Protein AF-A0AAC9BU75-F1 (afdb_monomer)

Nearest PDB structures (foldseek):
  3dfe-assembly2_C  TM=4.290E-01  e=3.933E-02  Trichormus variabilis ATCC 29413
  4d3g-assembly1_A  TM=5.082E-01  e=2.597E-01  Staphylococcus aureus
  5vdf-assembly6_C  TM=5.450E-01  e=6.090E-01  Saccharomyces cerevisiae S288C
  2qv6-assembly1_B  TM=4.240E-01  e=3.977E-01  Methanocaldococcus jannaschii

Sequence (189 aa):
MRGFGFLIVAAGIIVMIAATTMDVSVPSGLGRVNNLGLMADRQNYTLIGGVILIAGLLMVIFGRRTQAAAESAFDTRPCPLCAETIKNAAVKCKHCGGDVDKDTTRITSALRFGWVARVICADEATRSRVSADIAGAGFPVVEMHKVGGVAAGAFENKSDAESAAKHLENQLGYATTVMFRDKISGDYT

Mean predicted aligned error: 18.78 Å

Solvent-accessible surface area (backbone atoms only — not comparable to full-atom values): 10466 Å² total; per-residue (Å²): 88,34,72,62,12,52,53,36,28,52,50,12,52,53,39,36,53,54,26,73,67,56,80,33,59,44,86,49,102,88,46,74,43,78,35,68,64,48,47,49,50,34,49,50,40,37,51,52,13,49,52,40,27,52,53,11,48,50,32,41,70,66,31,70,83,72,73,74,64,92,70,57,94,80,51,57,41,65,35,94,89,74,62,47,83,38,52,58,84,39,48,55,38,92,84,80,66,46,78,43,58,67,69,78,75,72,67,74,90,78,60,70,42,26,16,21,17,33,32,77,33,95,47,72,70,53,35,55,49,52,46,51,50,37,45,72,72,70,39,32,71,37,69,20,68,80,78,39,29,36,25,35,29,57,25,90,44,62,70,57,11,51,51,48,28,51,46,39,35,75,75,70,68,41,72,59,46,73,44,78,47,46,69,87,77,61,52,79,91

pLDDT: mean 83.52, std 15.45, range [39.59, 97.5]

Radius of gyration: 36.33 Å; Cα contacts (8 Å, |Δi|>4): 291; chains: 1; bounding box: 71×26×107 Å

Structure (mmCIF, N/CA/C/O backbone):
data_AF-A0AAC9BU75-F1
#
_entry.id   AF-A0AAC9BU75-F1
#
loop_
_atom_site.group_PDB
_atom_site.id
_atom_site.type_symbol
_atom_site.label_atom_id
_atom_site.label_alt_id
_atom_site.label_comp_id
_atom_site.label_asym_id
_atom_site.label_entity_id
_atom_site.label_seq_id
_atom_site.pdbx_PDB_ins_code
_atom_site.Cartn_x
_atom_site.Cartn_y
_atom_site.Cartn_z
_atom_site.occupancy
_atom_site.B_iso_or_equiv
_atom_site.auth_seq_id
_atom_site.auth_comp_id
_atom_site.auth_asym_id
_atom_site.auth_atom_id
_atom_site.pdbx_PDB_model_num
ATOM 1 N N . MET A 1 1 ? 5.287 -0.656 -22.737 1.00 68.62 1 MET A N 1
ATOM 2 C CA . MET A 1 1 ? 6.643 -0.484 -23.316 1.00 68.62 1 MET A CA 1
ATOM 3 C C . MET A 1 1 ? 7.085 -1.616 -24.241 1.00 68.62 1 MET A C 1
ATOM 5 O O . MET A 1 1 ? 7.693 -1.321 -25.256 1.00 68.62 1 MET A O 1
ATOM 9 N N . ARG A 1 2 ? 6.763 -2.890 -23.966 1.00 79.06 2 ARG A N 1
ATOM 10 C CA . ARG A 1 2 ? 7.187 -4.015 -24.829 1.00 79.06 2 ARG A CA 1
ATOM 11 C C . ARG A 1 2 ? 6.675 -3.963 -26.270 1.00 79.06 2 ARG A C 1
ATOM 13 O O . ARG A 1 2 ? 7.448 -4.242 -27.171 1.00 79.06 2 ARG A O 1
ATOM 20 N N . GLY A 1 3 ? 5.418 -3.563 -26.486 1.00 84.75 3 GLY A N 1
ATOM 21 C CA . GLY A 1 3 ? 4.860 -3.415 -27.840 1.00 84.75 3 GLY A CA 1
ATOM 22 C C . GLY A 1 3 ? 5.644 -2.415 -28.694 1.00 84.75 3 GLY A C 1
ATOM 23 O O . GLY A 1 3 ? 6.054 -2.736 -29.802 1.00 84.75 3 GLY A O 1
ATOM 24 N N . PHE A 1 4 ? 5.950 -1.243 -28.131 1.00 88.94 4 PHE A N 1
ATOM 25 C CA . PHE A 1 4 ? 6.811 -0.251 -28.780 1.00 88.94 4 PHE A CA 1
ATOM 26 C C . PHE A 1 4 ? 8.250 -0.763 -28.972 1.00 88.94 4 PHE A C 1
ATOM 28 O O . PHE A 1 4 ? 8.841 -0.556 -30.026 1.00 88.94 4 PHE A O 1
ATOM 35 N N . GLY A 1 5 ? 8.783 -1.515 -28.002 1.00 91.56 5 GLY A N 1
ATOM 36 C CA . GLY A 1 5 ? 10.079 -2.186 -28.127 1.00 91.56 5 GLY A CA 1
ATOM 37 C C . GLY A 1 5 ? 10.144 -3.158 -29.310 1.00 91.56 5 GLY A C 1
ATOM 38 O O . GLY A 1 5 ? 11.114 -3.128 -30.058 1.00 91.56 5 GLY A O 1
ATOM 39 N N . PHE A 1 6 ? 9.103 -3.965 -29.543 1.00 94.62 6 PHE A N 1
ATOM 40 C CA . PHE A 1 6 ? 9.047 -4.863 -30.704 1.00 94.62 6 PHE A CA 1
ATOM 41 C C . PHE A 1 6 ? 9.045 -4.109 -32.039 1.00 94.62 6 PHE A C 1
ATOM 43 O O . PHE A 1 6 ? 9.714 -4.548 -32.972 1.00 94.62 6 PHE A O 1
ATOM 50 N N . LEU A 1 7 ? 8.363 -2.961 -32.126 1.00 95.81 7 LEU A N 1
ATOM 51 C CA . LEU A 1 7 ? 8.401 -2.110 -33.322 1.00 95.81 7 LEU A CA 1
ATOM 52 C C . LEU A 1 7 ? 9.810 -1.564 -33.585 1.00 95.81 7 LEU A C 1
ATOM 54 O O . LEU A 1 7 ? 10.277 -1.592 -34.720 1.00 95.81 7 LEU A O 1
ATOM 58 N N . ILE A 1 8 ? 10.509 -1.123 -32.536 1.00 95.81 8 ILE A N 1
ATOM 59 C CA . ILE A 1 8 ? 11.892 -0.639 -32.642 1.00 95.81 8 ILE A CA 1
ATOM 60 C C . ILE A 1 8 ? 12.842 -1.768 -33.055 1.00 95.81 8 ILE A C 1
ATOM 62 O O . ILE A 1 8 ? 13.689 -1.560 -33.920 1.00 95.81 8 ILE A O 1
ATOM 66 N N . VAL A 1 9 ? 12.691 -2.971 -32.490 1.00 96.88 9 VAL A N 1
ATOM 67 C CA . VAL A 1 9 ? 13.481 -4.144 -32.901 1.00 96.88 9 VAL A CA 1
ATOM 68 C C . VAL A 1 9 ? 13.249 -4.454 -34.379 1.00 96.88 9 VAL A C 1
ATOM 70 O O . VAL A 1 9 ? 14.216 -4.636 -35.116 1.00 96.88 9 VAL A O 1
ATOM 73 N N . ALA A 1 10 ? 11.992 -4.462 -34.834 1.00 97.12 10 ALA A N 1
ATOM 74 C CA . ALA A 1 10 ? 11.666 -4.686 -36.239 1.00 97.12 10 ALA A CA 1
ATOM 75 C C . ALA A 1 10 ? 12.304 -3.622 -37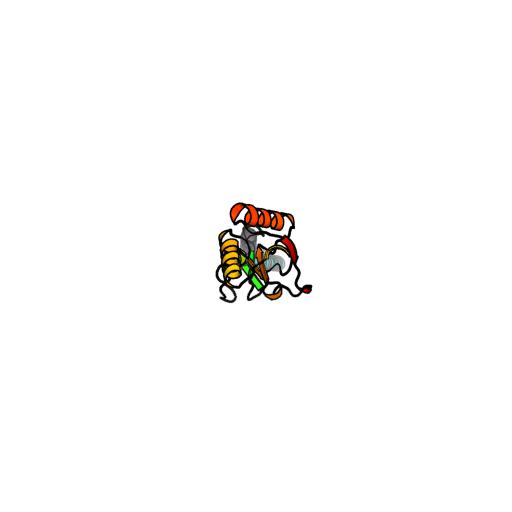.148 1.00 97.12 10 ALA A C 1
ATOM 77 O O . ALA A 1 10 ? 12.935 -3.971 -38.144 1.00 97.12 10 ALA A O 1
ATOM 78 N N . ALA A 1 11 ? 12.224 -2.341 -36.774 1.00 97.00 11 ALA A N 1
ATOM 79 C CA . ALA A 1 11 ? 12.871 -1.255 -37.506 1.00 97.00 11 ALA A CA 1
ATOM 80 C C . ALA A 1 11 ? 14.401 -1.422 -37.568 1.00 97.00 11 ALA A C 1
ATOM 82 O O . ALA A 1 11 ? 14.987 -1.289 -38.640 1.00 97.00 11 ALA A O 1
ATOM 83 N N . GLY A 1 12 ? 15.049 -1.779 -36.452 1.00 97.06 12 GLY A N 1
ATOM 84 C CA . GLY A 1 12 ? 16.490 -2.042 -36.403 1.00 97.06 12 GLY A CA 1
ATOM 85 C C . GLY A 1 12 ? 16.914 -3.199 -37.313 1.00 97.06 12 GLY A C 1
ATOM 86 O O . GLY A 1 12 ? 17.892 -3.077 -38.047 1.00 97.06 12 GLY A O 1
ATOM 87 N N . ILE A 1 13 ? 16.144 -4.293 -37.333 1.00 97.00 13 ILE A N 1
ATOM 88 C CA . ILE A 1 13 ? 16.386 -5.435 -38.232 1.00 97.00 13 ILE A CA 1
ATOM 89 C C . ILE A 1 13 ? 16.254 -5.013 -39.702 1.00 97.00 13 ILE A C 1
ATOM 91 O O . ILE A 1 13 ? 17.116 -5.356 -40.509 1.00 97.00 13 ILE A O 1
ATOM 95 N N . ILE A 1 14 ? 15.224 -4.237 -40.053 1.00 97.44 14 ILE A N 1
ATOM 96 C CA . ILE A 1 14 ? 15.021 -3.742 -41.425 1.00 97.44 14 ILE A CA 1
ATOM 97 C C . ILE A 1 14 ? 16.208 -2.880 -41.872 1.00 97.44 14 ILE A C 1
ATOM 99 O O . ILE A 1 14 ? 16.739 -3.094 -42.961 1.00 97.44 14 ILE A O 1
ATOM 103 N N . VAL A 1 15 ? 16.667 -1.952 -41.026 1.00 96.62 15 VAL A N 1
ATOM 104 C CA . VAL A 1 15 ? 17.831 -1.099 -41.323 1.00 96.62 15 VAL A CA 1
ATOM 105 C C . VAL A 1 15 ? 19.097 -1.937 -41.515 1.00 96.62 15 VAL A C 1
ATOM 107 O O . VAL A 1 15 ? 19.857 -1.683 -42.444 1.00 96.62 15 VAL A O 1
ATOM 110 N N . MET A 1 16 ? 19.308 -2.974 -40.701 1.00 95.88 16 MET A N 1
ATOM 111 C CA . MET A 1 16 ? 20.454 -3.881 -40.842 1.00 95.88 16 MET A CA 1
ATOM 112 C C . MET A 1 16 ? 20.421 -4.673 -42.156 1.00 95.88 16 MET A C 1
ATOM 114 O O . MET A 1 16 ? 21.451 -4.817 -42.817 1.00 95.88 16 MET A O 1
ATOM 118 N N . ILE A 1 17 ? 19.252 -5.163 -42.573 1.00 96.75 17 ILE A N 1
ATOM 119 C CA . ILE A 1 17 ? 19.093 -5.851 -43.864 1.00 96.75 17 ILE A CA 1
ATOM 120 C C . ILE A 1 17 ? 19.352 -4.873 -45.019 1.00 96.75 17 ILE A C 1
ATOM 122 O O . ILE A 1 17 ? 20.089 -5.197 -45.950 1.00 96.75 17 ILE A O 1
ATOM 126 N N . ALA A 1 18 ? 18.818 -3.652 -44.945 1.00 95.50 18 ALA A N 1
ATOM 127 C CA . ALA A 1 18 ? 19.051 -2.625 -45.959 1.00 95.50 18 ALA A CA 1
ATOM 128 C C . ALA A 1 18 ? 20.540 -2.240 -46.058 1.00 95.50 18 ALA A C 1
ATOM 130 O O . ALA A 1 18 ? 21.102 -2.198 -47.149 1.00 95.50 18 ALA A O 1
ATOM 131 N N . ALA A 1 19 ? 21.218 -2.044 -44.925 1.00 95.25 19 ALA A N 1
ATOM 132 C CA . ALA A 1 19 ? 22.646 -1.736 -44.896 1.00 95.25 19 ALA A CA 1
ATOM 133 C C . ALA A 1 19 ? 23.489 -2.897 -45.452 1.00 95.25 19 ALA A C 1
ATOM 135 O O . ALA A 1 19 ? 24.404 -2.704 -46.250 1.00 95.25 19 ALA A O 1
ATOM 136 N N . THR A 1 20 ? 23.175 -4.138 -45.082 1.00 92.31 20 THR A N 1
ATOM 137 C CA . THR A 1 20 ? 23.928 -5.305 -45.566 1.00 92.31 20 THR A CA 1
ATOM 138 C C . THR A 1 20 ? 23.683 -5.612 -47.043 1.00 92.31 20 THR A C 1
ATOM 140 O O . THR A 1 20 ? 24.547 -6.229 -47.659 1.00 92.31 20 THR A O 1
ATOM 143 N N . THR A 1 21 ? 22.588 -5.141 -47.638 1.00 94.94 21 THR A N 1
ATOM 144 C CA . THR A 1 21 ? 22.296 -5.297 -49.075 1.00 94.94 21 THR A CA 1
ATOM 145 C C . THR A 1 21 ? 22.740 -4.107 -49.930 1.00 94.94 21 THR A C 1
ATOM 147 O O . THR A 1 21 ? 22.677 -4.184 -51.155 1.00 94.94 21 THR A O 1
ATOM 150 N N . MET A 1 22 ? 23.241 -3.031 -49.315 1.00 93.19 22 MET A N 1
ATOM 151 C CA . MET A 1 22 ? 23.735 -1.846 -50.015 1.00 93.19 22 MET A CA 1
ATOM 152 C C . MET A 1 22 ? 24.961 -2.170 -50.881 1.00 93.19 22 MET A C 1
ATOM 154 O O . MET A 1 22 ? 25.992 -2.630 -50.377 1.00 93.19 22 MET A O 1
ATOM 158 N N . ASP A 1 23 ? 24.853 -1.893 -52.184 1.00 93.56 23 ASP A N 1
ATOM 159 C CA . ASP A 1 23 ? 25.976 -1.987 -53.115 1.00 93.56 23 ASP A CA 1
ATOM 160 C C . ASP A 1 23 ? 26.972 -0.859 -52.836 1.00 93.56 23 ASP A C 1
ATOM 162 O O . ASP A 1 23 ? 26.632 0.323 -52.858 1.00 93.56 23 ASP A O 1
ATOM 166 N N . VAL A 1 24 ? 28.214 -1.239 -52.554 1.00 93.50 24 VAL A N 1
ATOM 167 C CA . VAL A 1 24 ? 29.306 -0.311 -52.235 1.00 93.50 24 VAL A CA 1
ATOM 168 C C . VAL A 1 24 ? 30.220 -0.063 -53.427 1.00 93.50 24 VAL A C 1
ATOM 170 O O . VAL A 1 24 ? 31.238 0.609 -53.291 1.00 93.50 24 VAL A O 1
ATOM 173 N N . SER A 1 25 ? 29.901 -0.623 -54.592 1.00 94.06 25 SER A N 1
ATOM 174 C CA . SER A 1 25 ? 30.759 -0.566 -55.765 1.00 94.06 25 SER A CA 1
ATOM 175 C C . SER A 1 25 ? 30.270 0.434 -56.810 1.00 94.06 25 SER A C 1
ATOM 177 O O . SER A 1 25 ? 29.078 0.677 -56.990 1.00 94.06 25 SER A O 1
ATOM 179 N N . VAL A 1 26 ? 31.223 1.034 -57.517 1.00 92.69 26 VAL A N 1
ATOM 180 C CA . VAL A 1 26 ? 30.977 1.955 -58.630 1.00 92.69 26 VAL A CA 1
ATOM 181 C C . VAL A 1 26 ? 31.719 1.465 -59.875 1.00 92.69 26 VAL A C 1
ATOM 183 O O . VAL A 1 26 ? 32.773 0.830 -59.754 1.00 92.69 26 VAL A O 1
ATOM 186 N N . PRO A 1 27 ? 31.180 1.703 -61.083 1.00 93.19 27 PRO A N 1
ATOM 187 C CA . PRO A 1 27 ? 31.871 1.352 -62.315 1.00 93.19 27 PRO A CA 1
ATOM 188 C C . PRO A 1 27 ? 33.135 2.204 -62.489 1.00 93.19 27 PRO A C 1
ATOM 190 O O . PRO A 1 27 ? 33.126 3.415 -62.281 1.00 93.19 27 PRO A O 1
ATOM 193 N N . SER A 1 28 ? 34.218 1.559 -62.905 1.00 89.31 28 SER A N 1
ATOM 194 C CA . SER A 1 28 ? 35.476 2.173 -63.324 1.00 89.31 28 SER A CA 1
ATOM 195 C C . SER A 1 28 ? 35.878 1.610 -64.690 1.00 89.31 28 SER A C 1
ATOM 197 O O . SER A 1 28 ? 35.382 0.561 -65.106 1.00 89.31 28 SER A O 1
ATOM 199 N N . GLY A 1 29 ? 36.801 2.275 -65.387 1.00 87.69 29 GLY A N 1
ATOM 200 C CA . GLY A 1 29 ? 37.258 1.848 -66.717 1.00 87.69 29 GLY A CA 1
ATOM 201 C C . GLY A 1 29 ? 37.888 0.446 -66.778 1.00 87.69 29 GLY A C 1
ATOM 202 O O . GLY A 1 29 ? 38.052 -0.084 -67.869 1.00 87.69 29 GLY A O 1
ATOM 203 N N . LEU A 1 30 ? 38.213 -0.167 -65.633 1.00 86.88 30 LEU A N 1
ATOM 204 C CA . LEU A 1 30 ? 38.806 -1.509 -65.529 1.00 86.88 30 LEU A CA 1
ATOM 205 C C . LEU A 1 30 ? 37.892 -2.532 -64.823 1.00 86.88 30 LEU A C 1
ATOM 207 O O . LEU A 1 30 ? 38.324 -3.645 -64.537 1.00 86.88 30 LEU A O 1
ATOM 211 N N . GLY A 1 31 ? 36.639 -2.174 -64.523 1.00 91.25 31 GLY A N 1
ATOM 212 C CA . GLY A 1 31 ? 35.692 -3.025 -63.793 1.00 91.25 31 GLY A CA 1
ATOM 213 C C . GLY A 1 31 ? 34.995 -2.287 -62.652 1.00 91.25 31 GLY A C 1
ATOM 214 O O . GLY A 1 31 ? 35.042 -1.062 -62.568 1.00 91.25 31 GLY A O 1
ATOM 215 N N . ARG A 1 32 ? 34.327 -3.008 -61.749 1.00 92.44 32 ARG A N 1
ATOM 216 C CA . ARG A 1 32 ? 33.720 -2.395 -60.555 1.00 92.44 32 ARG A CA 1
ATOM 217 C C . ARG A 1 32 ? 34.754 -2.310 -59.441 1.00 92.44 32 ARG A C 1
ATOM 219 O O . ARG A 1 32 ? 35.449 -3.284 -59.171 1.00 92.44 32 ARG A O 1
ATOM 226 N N . VAL A 1 33 ? 34.830 -1.160 -58.785 1.00 93.31 33 VAL A N 1
ATOM 227 C CA . VAL A 1 33 ? 35.695 -0.945 -57.619 1.00 93.31 33 VAL A CA 1
ATOM 228 C C . VAL A 1 33 ? 34.844 -0.557 -56.420 1.00 93.31 33 VAL A C 1
ATOM 230 O O . VAL A 1 33 ? 33.821 0.111 -56.573 1.00 93.31 33 VAL A O 1
ATOM 233 N N . ASN A 1 34 ? 35.252 -0.979 -55.224 1.00 91.88 34 ASN A N 1
ATOM 234 C CA . ASN A 1 34 ? 34.565 -0.598 -53.994 1.00 91.88 34 ASN A CA 1
ATOM 235 C C . ASN A 1 34 ? 34.858 0.866 -53.678 1.00 91.88 34 ASN A C 1
ATOM 237 O O . ASN A 1 34 ? 36.011 1.276 -53.549 1.00 91.88 34 ASN A O 1
ATOM 241 N N . ASN A 1 35 ? 33.802 1.651 -53.541 1.00 94.25 35 ASN A N 1
ATOM 242 C CA . ASN A 1 35 ? 33.888 3.039 -53.154 1.00 94.25 35 ASN A CA 1
ATOM 243 C C . ASN A 1 35 ? 34.017 3.129 -51.628 1.00 94.25 35 ASN A C 1
ATOM 245 O O . ASN A 1 35 ? 33.143 2.668 -50.894 1.00 94.25 35 ASN A O 1
ATOM 249 N N . LEU A 1 36 ? 35.101 3.746 -51.155 1.00 92.94 36 LEU A N 1
ATOM 250 C CA . LEU A 1 36 ? 35.372 3.923 -49.726 1.00 92.94 36 LEU A CA 1
ATOM 251 C C . LEU A 1 36 ? 34.271 4.721 -49.013 1.00 92.94 36 LEU A C 1
ATOM 253 O O . LEU A 1 36 ? 33.952 4.417 -47.868 1.00 92.94 36 LEU A O 1
ATOM 257 N N . GLY A 1 37 ? 33.663 5.695 -49.698 1.00 93.75 37 GLY A N 1
ATOM 258 C CA . GLY A 1 37 ? 32.548 6.484 -49.177 1.00 93.75 37 GLY A CA 1
ATOM 259 C C . GLY A 1 37 ? 31.291 5.642 -48.989 1.00 93.75 37 GLY A C 1
ATOM 260 O O . GLY A 1 37 ? 30.779 5.569 -47.879 1.00 93.75 37 GLY A O 1
ATOM 261 N N . LEU A 1 38 ? 30.857 4.905 -50.022 1.00 91.88 38 LEU A N 1
ATOM 262 C CA . LEU A 1 38 ? 29.696 4.010 -49.884 1.00 91.88 38 LEU A CA 1
ATOM 263 C C . LEU A 1 38 ? 29.948 2.891 -48.863 1.00 91.88 38 LEU A C 1
ATOM 265 O O . LEU A 1 38 ? 29.023 2.444 -48.186 1.00 91.88 38 LEU A O 1
ATOM 269 N N . MET A 1 39 ? 31.196 2.438 -48.726 1.00 94.06 39 MET A N 1
ATOM 270 C CA . MET A 1 39 ? 31.572 1.466 -47.703 1.00 94.06 39 MET A CA 1
ATOM 271 C C . MET A 1 39 ? 31.484 2.060 -46.287 1.00 94.06 39 MET A C 1
ATOM 273 O O . MET A 1 39 ? 30.995 1.381 -45.382 1.00 94.06 39 MET A O 1
ATOM 277 N N . ALA A 1 40 ? 31.878 3.325 -46.105 1.00 95.38 40 ALA A N 1
ATOM 278 C CA . ALA A 1 40 ? 31.699 4.059 -44.854 1.00 95.38 40 ALA A CA 1
ATOM 279 C C . ALA A 1 40 ? 30.213 4.322 -44.547 1.00 95.38 40 ALA A C 1
ATOM 281 O O . ALA A 1 40 ? 29.782 4.131 -43.412 1.00 95.38 40 ALA A O 1
ATOM 282 N N . ASP A 1 41 ? 29.401 4.660 -45.551 1.00 95.25 41 ASP A N 1
ATOM 283 C CA . ASP A 1 41 ? 27.954 4.841 -45.391 1.00 95.25 41 ASP A CA 1
ATOM 284 C C . ASP A 1 41 ? 27.274 3.541 -44.960 1.00 95.25 41 ASP A C 1
ATOM 286 O O . ASP A 1 41 ? 26.512 3.518 -43.991 1.00 95.25 41 ASP A O 1
ATOM 290 N N . ARG A 1 42 ? 27.615 2.421 -45.607 1.00 95.94 42 ARG A N 1
ATOM 291 C CA . ARG A 1 42 ? 27.158 1.088 -45.201 1.00 95.94 42 ARG A CA 1
ATOM 292 C C . ARG A 1 42 ? 27.509 0.791 -43.745 1.00 95.94 42 ARG A C 1
ATOM 294 O O . ARG A 1 42 ? 26.671 0.265 -43.010 1.00 95.94 42 ARG A O 1
ATOM 301 N N . GLN A 1 43 ? 28.719 1.138 -43.309 1.00 95.31 43 GLN A N 1
ATOM 302 C CA . GLN A 1 43 ? 29.149 0.965 -41.921 1.00 95.31 43 GLN A CA 1
ATOM 303 C C . GLN A 1 43 ? 28.355 1.858 -40.957 1.00 95.31 43 GLN A C 1
ATOM 305 O O . GLN A 1 43 ? 27.913 1.373 -39.915 1.00 95.31 43 GLN A O 1
ATOM 310 N N . ASN A 1 44 ? 28.100 3.117 -41.319 1.00 95.75 44 ASN A N 1
ATOM 311 C CA . ASN A 1 44 ? 27.293 4.046 -40.527 1.00 95.75 44 ASN A CA 1
ATOM 312 C C . ASN A 1 44 ? 25.854 3.544 -40.360 1.00 95.75 44 ASN A C 1
ATOM 314 O O . ASN A 1 44 ? 25.351 3.486 -39.237 1.00 95.75 44 ASN A O 1
ATOM 318 N N . TYR A 1 45 ? 25.204 3.105 -41.441 1.00 95.56 45 TYR A N 1
ATOM 319 C CA . TYR A 1 45 ? 23.857 2.531 -41.366 1.00 95.56 45 TYR A CA 1
ATOM 320 C C . TYR A 1 45 ? 23.820 1.233 -40.556 1.00 95.56 45 TYR A C 1
ATOM 322 O O . TYR A 1 45 ? 22.881 1.018 -39.791 1.00 95.56 45 TYR A O 1
ATOM 330 N N . THR A 1 46 ? 24.858 0.400 -40.660 1.00 95.56 46 THR A N 1
ATOM 331 C CA . THR A 1 46 ? 24.993 -0.818 -39.845 1.00 95.56 46 THR A CA 1
ATOM 332 C C . THR A 1 46 ? 25.129 -0.473 -38.358 1.00 95.56 46 THR A C 1
ATOM 334 O O . THR A 1 46 ? 24.494 -1.101 -37.513 1.00 95.56 46 THR A O 1
ATOM 337 N N . LEU A 1 47 ? 25.902 0.561 -38.016 1.00 97.19 47 LEU A N 1
ATOM 338 C CA . LEU A 1 47 ? 26.061 1.021 -36.636 1.00 97.19 47 LEU A CA 1
ATOM 339 C C . LEU A 1 47 ? 24.743 1.571 -36.079 1.00 97.19 47 LEU A C 1
ATOM 341 O O . LEU A 1 47 ? 24.328 1.180 -34.989 1.00 97.19 47 LEU A O 1
ATOM 345 N N . ILE A 1 48 ? 24.050 2.419 -3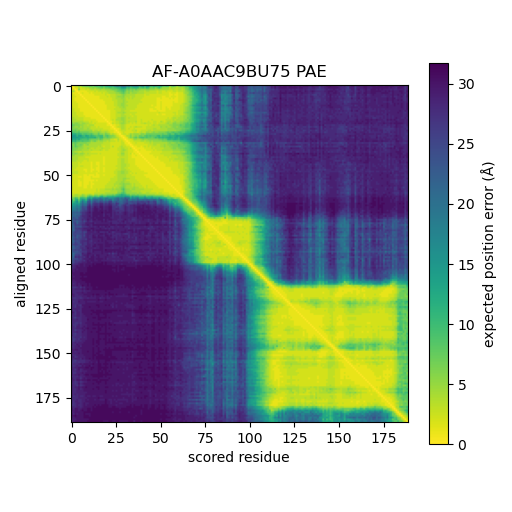6.844 1.00 97.12 48 ILE 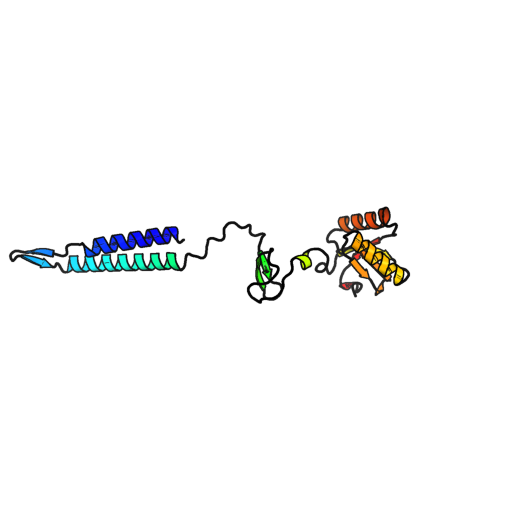A N 1
ATOM 346 C CA . ILE A 1 48 ? 22.743 2.974 -36.466 1.00 97.12 48 ILE A CA 1
ATOM 347 C C . ILE A 1 48 ? 21.719 1.849 -36.268 1.00 97.12 48 ILE A C 1
ATOM 349 O O . ILE A 1 48 ? 21.053 1.801 -35.233 1.00 97.12 48 ILE A O 1
ATOM 353 N N . GLY A 1 49 ? 21.624 0.912 -37.217 1.00 96.88 49 GLY A N 1
ATOM 354 C CA . GLY A 1 49 ? 20.742 -0.253 -37.121 1.00 96.88 49 GLY A CA 1
ATOM 355 C C . GLY A 1 49 ? 21.035 -1.102 -35.883 1.00 96.88 49 GLY A C 1
ATOM 356 O O . GLY A 1 49 ? 20.110 -1.477 -35.162 1.00 96.88 49 GLY A O 1
ATOM 357 N N . GLY A 1 50 ? 22.316 -1.325 -35.578 1.00 95.94 50 GLY A N 1
ATOM 358 C CA . GLY A 1 50 ? 22.760 -2.031 -34.377 1.00 95.94 50 GLY A CA 1
ATOM 359 C C . GLY A 1 50 ? 22.340 -1.337 -33.080 1.00 95.94 50 GLY A C 1
ATOM 360 O O . GLY A 1 50 ? 21.789 -1.984 -32.191 1.00 95.94 50 GLY A O 1
ATOM 361 N N . VAL A 1 51 ? 22.526 -0.017 -32.977 1.00 97.50 51 VAL A N 1
ATOM 362 C CA . VAL A 1 51 ? 22.112 0.762 -31.795 1.00 97.50 51 VAL A CA 1
ATOM 363 C C . VAL A 1 51 ? 20.595 0.720 -31.606 1.00 97.50 51 VAL A C 1
ATOM 365 O O . VAL A 1 51 ? 20.127 0.484 -30.492 1.00 97.50 51 VAL A O 1
ATOM 368 N N . ILE A 1 52 ? 19.821 0.887 -32.683 1.00 96.88 52 ILE A N 1
ATOM 369 C CA . ILE A 1 52 ? 18.352 0.804 -32.652 1.00 96.88 52 ILE A CA 1
ATOM 370 C C . ILE A 1 52 ? 17.905 -0.586 -32.185 1.00 96.88 52 ILE A C 1
ATOM 372 O O . ILE A 1 52 ? 17.043 -0.699 -31.313 1.00 96.88 52 ILE A O 1
ATOM 376 N N . LEU A 1 53 ? 18.517 -1.645 -32.718 1.00 96.44 53 LEU A N 1
ATOM 377 C CA . LEU A 1 53 ? 18.199 -3.026 -32.365 1.00 96.44 53 LEU A CA 1
ATOM 378 C C . LEU A 1 53 ? 18.510 -3.312 -30.890 1.00 96.44 53 LEU A C 1
ATOM 380 O O . LEU A 1 53 ? 17.667 -3.873 -30.188 1.00 96.44 53 LEU A O 1
ATOM 384 N N . ILE A 1 54 ? 19.670 -2.873 -30.393 1.00 96.44 54 ILE A N 1
ATOM 385 C CA . ILE A 1 54 ? 20.050 -3.007 -28.979 1.00 96.44 54 ILE A CA 1
ATOM 386 C C . ILE A 1 54 ? 19.070 -2.235 -28.088 1.00 96.44 54 ILE A C 1
ATOM 388 O O . ILE A 1 54 ? 18.547 -2.803 -27.131 1.00 96.44 54 ILE A O 1
ATOM 392 N N . ALA A 1 55 ? 18.760 -0.977 -28.408 1.00 94.38 55 ALA A N 1
ATOM 393 C CA . ALA A 1 55 ? 17.806 -0.172 -27.645 1.00 94.38 55 ALA A CA 1
ATOM 394 C C . ALA A 1 55 ? 16.411 -0.822 -27.603 1.00 94.38 55 ALA A C 1
ATOM 396 O O . ALA A 1 55 ? 15.799 -0.915 -26.536 1.00 94.38 55 ALA A O 1
ATOM 397 N N . GLY A 1 56 ? 15.935 -1.340 -28.738 1.00 94.75 56 GLY A N 1
ATOM 398 C CA . GLY A 1 56 ? 14.682 -2.087 -28.829 1.00 94.75 56 GLY A CA 1
ATOM 399 C C . GLY A 1 56 ? 14.688 -3.350 -27.965 1.00 94.75 56 GLY A C 1
ATOM 400 O O . GLY A 1 56 ? 13.753 -3.568 -27.192 1.00 94.75 56 GLY A O 1
ATOM 401 N N . LEU A 1 57 ? 15.758 -4.153 -28.025 1.00 93.94 57 LEU A N 1
ATOM 402 C CA . LEU A 1 57 ? 15.914 -5.354 -27.196 1.00 93.94 57 LEU A CA 1
ATOM 403 C C . LEU A 1 57 ? 15.912 -5.013 -25.704 1.00 93.94 57 LEU A C 1
ATOM 405 O O . LEU A 1 57 ? 15.199 -5.660 -24.935 1.00 93.94 57 LEU A O 1
ATOM 409 N N . LEU A 1 58 ? 16.636 -3.968 -25.295 1.00 92.62 58 LEU A N 1
ATOM 410 C CA . LEU A 1 58 ? 16.632 -3.485 -23.913 1.00 92.62 58 LEU A CA 1
ATOM 411 C C . LEU A 1 58 ? 15.213 -3.090 -23.475 1.00 92.62 58 LEU A C 1
ATOM 413 O O . LEU A 1 58 ? 14.767 -3.496 -22.402 1.00 92.62 58 LEU A O 1
ATOM 417 N N . MET A 1 59 ? 14.452 -2.385 -24.316 1.00 90.12 59 MET A N 1
ATOM 418 C CA . MET A 1 59 ? 13.054 -2.042 -24.024 1.00 90.12 59 MET A CA 1
ATOM 419 C C . MET A 1 59 ? 12.132 -3.268 -23.946 1.00 90.12 59 MET A C 1
ATOM 421 O O . MET A 1 59 ? 11.188 -3.267 -23.155 1.00 90.12 59 MET A O 1
ATOM 425 N N . VAL A 1 60 ? 12.375 -4.329 -24.717 1.00 91.12 60 VAL A N 1
ATOM 426 C CA . VAL A 1 60 ? 11.592 -5.577 -24.639 1.00 91.12 60 VAL A CA 1
ATOM 427 C C . VAL A 1 60 ? 11.913 -6.352 -23.353 1.00 91.12 60 VAL A C 1
ATOM 429 O O . VAL A 1 60 ? 10.996 -6.773 -22.632 1.00 91.12 60 VAL A O 1
ATOM 432 N N . ILE A 1 61 ? 13.202 -6.495 -23.031 1.00 89.12 61 ILE A N 1
ATOM 433 C CA . ILE A 1 61 ? 13.698 -7.227 -21.857 1.00 89.12 61 ILE A CA 1
ATOM 434 C C . ILE A 1 61 ? 13.261 -6.515 -20.572 1.00 89.12 61 ILE A C 1
ATOM 436 O O . ILE A 1 61 ? 12.548 -7.101 -19.750 1.00 89.12 61 ILE A O 1
ATOM 440 N N . PHE A 1 62 ? 13.597 -5.230 -20.438 1.00 84.88 62 PHE A N 1
ATOM 441 C CA . PHE A 1 62 ? 13.353 -4.437 -19.231 1.00 84.88 62 PHE A CA 1
ATOM 442 C C . PHE A 1 62 ? 11.960 -3.792 -19.181 1.00 84.88 62 PHE A C 1
ATOM 444 O O . PHE A 1 62 ? 11.482 -3.431 -18.106 1.00 84.88 62 PHE A O 1
ATOM 451 N N . GLY A 1 63 ? 11.229 -3.721 -20.298 1.00 73.94 63 GLY A N 1
ATOM 452 C CA . GLY A 1 63 ? 9.891 -3.115 -20.373 1.00 73.94 63 GLY A CA 1
ATOM 453 C C . GLY A 1 63 ? 8.760 -3.911 -19.713 1.00 73.94 63 GLY A C 1
ATOM 454 O O . GLY A 1 63 ? 7.590 -3.626 -19.977 1.00 73.94 63 GLY A O 1
ATOM 455 N N . ARG A 1 64 ? 9.076 -4.904 -18.869 1.00 66.50 64 ARG A N 1
ATOM 456 C CA . ARG A 1 64 ? 8.102 -5.712 -18.112 1.00 66.50 64 ARG A CA 1
ATOM 457 C C . ARG A 1 64 ? 7.420 -4.935 -16.977 1.00 66.50 64 ARG A C 1
ATOM 459 O O . ARG A 1 64 ? 6.466 -5.443 -16.403 1.00 66.50 64 ARG A O 1
ATOM 466 N N . ARG A 1 65 ? 7.883 -3.728 -16.632 1.00 63.91 65 ARG A N 1
ATOM 467 C CA . ARG A 1 65 ? 7.527 -3.079 -15.357 1.00 63.91 65 ARG A CA 1
ATOM 468 C C . ARG A 1 65 ? 6.361 -2.086 -15.385 1.00 63.91 65 ARG A C 1
ATOM 470 O O . ARG A 1 65 ? 6.209 -1.311 -14.450 1.00 63.91 65 ARG A O 1
ATOM 477 N N . THR A 1 66 ? 5.501 -2.101 -16.400 1.00 52.81 66 THR A N 1
ATOM 478 C CA . THR A 1 66 ? 4.306 -1.231 -16.367 1.00 52.81 66 THR A CA 1
ATOM 479 C C . THR A 1 66 ? 3.131 -1.862 -17.093 1.00 52.81 66 THR A C 1
ATOM 481 O O . THR A 1 66 ? 2.586 -1.333 -18.053 1.00 52.81 66 THR A O 1
ATOM 484 N N . GLN A 1 67 ? 2.777 -3.057 -16.642 1.00 47.06 67 GLN A N 1
ATOM 485 C CA . GLN A 1 67 ? 1.396 -3.519 -16.651 1.00 47.06 67 GLN A CA 1
ATOM 486 C C . GLN A 1 67 ? 1.082 -3.961 -15.222 1.00 47.06 67 GLN A C 1
ATOM 488 O O . GLN A 1 67 ? 0.852 -5.130 -14.942 1.00 47.06 67 GLN A O 1
ATOM 493 N N . ALA A 1 68 ? 1.127 -3.003 -14.294 1.00 42.84 68 ALA A N 1
ATOM 494 C CA . ALA A 1 68 ? 0.041 -2.975 -13.339 1.00 42.84 68 ALA A CA 1
ATOM 495 C C . ALA A 1 68 ? -1.153 -2.543 -14.186 1.00 42.84 68 ALA A C 1
ATOM 497 O O . ALA A 1 68 ? -1.155 -1.451 -14.759 1.00 42.84 68 ALA A O 1
ATOM 498 N N . ALA A 1 69 ? -2.110 -3.451 -14.353 1.00 39.59 69 ALA A N 1
ATOM 499 C CA . ALA A 1 69 ? -3.464 -3.046 -14.656 1.00 39.59 69 ALA A CA 1
ATOM 500 C C . ALA A 1 69 ? -3.830 -1.882 -13.724 1.00 39.59 69 ALA A C 1
ATOM 502 O O . ALA A 1 69 ? -3.257 -1.735 -12.641 1.00 39.59 69 ALA A O 1
ATOM 503 N N . ALA A 1 70 ? -4.804 -1.081 -14.119 1.00 41.66 70 ALA A N 1
ATOM 504 C CA . ALA A 1 70 ? -5.558 -0.301 -13.158 1.00 41.66 70 ALA A CA 1
ATOM 505 C C . ALA A 1 70 ? -6.295 -1.257 -12.183 1.00 41.66 70 ALA A C 1
ATOM 507 O O . ALA A 1 70 ? -7.513 -1.347 -12.196 1.00 41.66 70 ALA A O 1
ATOM 508 N N . GLU A 1 71 ? -5.565 -2.017 -11.359 1.00 43.44 71 GLU A N 1
ATOM 509 C CA . GLU A 1 71 ? -6.004 -2.386 -10.023 1.00 43.44 71 GLU A CA 1
ATOM 510 C C . GLU A 1 71 ? -5.866 -1.082 -9.243 1.00 43.44 71 GLU A C 1
ATOM 512 O O . GLU A 1 71 ? -4.767 -0.645 -8.903 1.00 43.44 71 GLU A O 1
ATOM 517 N N . SER A 1 72 ? -7.002 -0.395 -9.127 1.00 44.25 72 SER A N 1
ATOM 518 C CA . SER A 1 72 ? -7.323 0.601 -8.110 1.00 44.25 72 SER A CA 1
ATOM 519 C C . SER A 1 72 ? -6.223 0.781 -7.062 1.00 44.25 72 SER A C 1
ATOM 521 O O . SER A 1 72 ? -5.942 -0.147 -6.303 1.00 44.25 72 SER A O 1
ATOM 523 N N . ALA A 1 73 ? -5.687 1.999 -6.939 1.00 52.50 73 ALA A N 1
ATOM 524 C CA . ALA A 1 73 ? -4.741 2.430 -5.898 1.00 52.50 73 ALA A CA 1
ATOM 525 C C . ALA A 1 73 ? -5.242 2.238 -4.439 1.00 52.50 73 ALA A C 1
ATOM 527 O O . ALA A 1 73 ? -4.619 2.707 -3.494 1.00 52.50 73 ALA A O 1
ATOM 528 N N . PHE A 1 74 ? -6.359 1.532 -4.262 1.00 55.28 74 PHE A N 1
ATOM 529 C CA . PHE A 1 74 ? -6.997 1.140 -3.017 1.00 55.28 74 PHE A CA 1
ATOM 530 C C . PHE A 1 74 ? -6.730 -0.326 -2.614 1.00 55.28 74 PHE A C 1
ATOM 532 O O . PHE A 1 74 ? -7.129 -0.710 -1.520 1.00 55.28 74 PHE A O 1
ATOM 539 N N . ASP A 1 75 ? -6.081 -1.163 -3.442 1.00 74.88 75 ASP A N 1
ATOM 540 C CA . ASP A 1 75 ? -5.897 -2.606 -3.146 1.00 74.88 75 ASP A CA 1
ATOM 541 C C . ASP A 1 75 ? -4.491 -2.987 -2.631 1.00 74.88 75 ASP A C 1
ATOM 543 O O . ASP A 1 75 ? -4.109 -4.159 -2.562 1.00 74.88 75 ASP A O 1
ATOM 547 N N . THR A 1 76 ? -3.691 -2.003 -2.223 1.00 84.38 76 THR A N 1
ATOM 548 C CA . THR A 1 76 ? -2.357 -2.237 -1.649 1.00 84.38 76 THR A CA 1
ATOM 549 C C . THR A 1 76 ? -2.166 -1.491 -0.334 1.00 84.38 76 THR A C 1
ATOM 551 O O . THR A 1 76 ? -2.560 -0.334 -0.224 1.00 84.38 76 THR A O 1
ATOM 554 N N . ARG A 1 77 ? -1.509 -2.135 0.639 1.00 84.94 77 ARG A N 1
ATOM 555 C CA . ARG A 1 77 ? -1.103 -1.559 1.934 1.00 84.94 77 ARG A CA 1
ATOM 556 C C . ARG A 1 77 ? 0.367 -1.871 2.237 1.00 84.94 77 ARG A C 1
ATOM 558 O O . ARG A 1 77 ? 0.883 -2.872 1.729 1.00 84.94 77 ARG A O 1
ATOM 565 N N . PRO A 1 78 ? 1.059 -1.066 3.061 1.00 87.00 78 PRO A N 1
ATOM 566 C CA . PRO A 1 78 ? 2.362 -1.453 3.587 1.00 87.00 78 PRO A CA 1
ATOM 567 C C . PRO A 1 78 ? 2.219 -2.628 4.563 1.00 87.00 78 PRO A C 1
ATOM 569 O O . PRO A 1 78 ? 1.285 -2.696 5.362 1.00 87.00 78 PRO A O 1
ATOM 572 N N . CYS A 1 79 ? 3.156 -3.568 4.498 1.00 87.31 79 CYS A N 1
ATOM 573 C CA . CYS A 1 79 ? 3.268 -4.657 5.456 1.00 87.31 79 CYS A CA 1
ATOM 574 C C . CYS A 1 79 ? 3.653 -4.101 6.842 1.00 87.31 79 CYS A C 1
ATOM 576 O O . CYS A 1 79 ? 4.654 -3.391 6.934 1.00 87.31 79 CYS A O 1
ATOM 578 N N . PRO A 1 80 ? 2.953 -4.463 7.934 1.00 83.81 80 PRO A N 1
ATOM 579 C CA . PRO A 1 80 ? 3.269 -3.967 9.279 1.00 83.81 80 PRO A CA 1
ATOM 580 C C . PRO A 1 80 ? 4.609 -4.478 9.834 1.00 83.81 80 PRO A C 1
ATOM 582 O O . PRO A 1 80 ? 5.141 -3.896 10.771 1.00 83.81 80 PRO A O 1
ATOM 585 N N . LEU A 1 81 ? 5.159 -5.558 9.271 1.00 85.88 81 LEU A N 1
ATOM 586 C CA . LEU A 1 81 ? 6.382 -6.200 9.768 1.00 85.88 81 LEU A CA 1
ATOM 587 C C . LEU A 1 81 ? 7.651 -5.701 9.072 1.00 85.88 81 LEU A C 1
ATOM 589 O O . LEU A 1 81 ? 8.706 -5.629 9.690 1.00 85.88 81 LEU A O 1
ATOM 593 N N . CYS A 1 82 ? 7.572 -5.400 7.775 1.00 91.12 82 CYS A N 1
ATOM 594 C CA . CYS A 1 82 ? 8.749 -5.066 6.967 1.00 91.12 82 CYS A CA 1
ATOM 595 C C . CYS A 1 82 ? 8.562 -3.839 6.070 1.00 91.12 82 CYS A C 1
ATOM 597 O O . CYS A 1 82 ? 9.414 -3.585 5.227 1.00 91.12 82 CYS A O 1
ATOM 599 N N . ALA A 1 83 ? 7.446 -3.114 6.202 1.00 85.06 83 ALA A N 1
ATOM 600 C CA . ALA A 1 83 ? 7.091 -1.904 5.449 1.00 85.06 83 ALA A CA 1
ATOM 601 C C . ALA A 1 83 ? 6.971 -2.049 3.917 1.00 85.06 83 ALA A C 1
ATOM 603 O O . ALA A 1 83 ? 6.553 -1.115 3.237 1.00 85.06 83 ALA A O 1
ATOM 604 N N . GLU A 1 84 ? 7.258 -3.226 3.366 1.00 88.19 84 GLU A N 1
ATOM 605 C CA . GLU A 1 84 ? 7.117 -3.494 1.939 1.00 88.19 84 GLU A CA 1
ATOM 606 C C . GLU A 1 84 ? 5.657 -3.491 1.480 1.00 88.19 84 GLU A C 1
ATOM 608 O O . GLU A 1 84 ? 4.746 -3.884 2.211 1.00 88.19 84 GLU A O 1
ATOM 613 N N . THR A 1 85 ? 5.422 -3.101 0.226 1.00 89.44 85 THR A N 1
ATOM 614 C CA . THR A 1 85 ? 4.061 -3.036 -0.326 1.00 89.44 85 THR A CA 1
ATOM 615 C C . THR A 1 85 ? 3.504 -4.441 -0.579 1.00 89.44 85 THR A C 1
ATOM 617 O O . THR A 1 85 ? 4.101 -5.253 -1.303 1.00 89.44 85 THR A O 1
ATOM 620 N N . ILE A 1 86 ? 2.334 -4.722 -0.003 1.00 89.38 86 ILE A N 1
ATOM 621 C CA . ILE A 1 86 ? 1.587 -5.978 -0.137 1.00 89.38 86 ILE A CA 1
ATOM 622 C C . ILE A 1 86 ? 0.149 -5.700 -0.596 1.00 89.38 86 ILE A C 1
ATOM 624 O O . ILE A 1 86 ? -0.351 -4.583 -0.478 1.00 89.38 86 ILE A O 1
ATOM 628 N N . LYS A 1 87 ? -0.532 -6.721 -1.130 1.00 86.00 87 LYS A N 1
ATOM 629 C CA . LYS A 1 87 ? -1.964 -6.608 -1.447 1.00 86.00 87 LYS A CA 1
ATOM 630 C C . LYS A 1 87 ? -2.762 -6.454 -0.151 1.00 86.00 87 LYS A C 1
ATOM 632 O O . LYS A 1 87 ? -2.448 -7.130 0.829 1.00 86.00 87 LYS A O 1
ATOM 637 N N . ASN A 1 88 ? -3.830 -5.657 -0.155 1.00 81.44 88 ASN A N 1
ATOM 638 C CA . ASN A 1 88 ? -4.803 -5.635 0.947 1.00 81.44 88 ASN A CA 1
ATOM 639 C C . ASN A 1 88 ? -5.378 -7.031 1.198 1.00 81.44 88 ASN A C 1
ATOM 641 O O . ASN A 1 88 ? -5.686 -7.405 2.327 1.00 81.44 88 ASN A O 1
ATOM 645 N N . ALA A 1 89 ? -5.451 -7.841 0.140 1.00 80.62 89 ALA A N 1
ATOM 646 C CA . ALA A 1 89 ? -5.896 -9.211 0.239 1.00 80.62 89 ALA A CA 1
ATOM 647 C C . ALA A 1 89 ? -4.904 -10.189 0.920 1.00 80.62 89 ALA A C 1
ATOM 649 O O . ALA A 1 89 ? -5.275 -11.340 1.149 1.00 80.62 89 ALA A O 1
ATOM 650 N N . ALA A 1 90 ? -3.662 -9.784 1.206 1.00 82.81 90 ALA A N 1
ATOM 651 C CA . ALA A 1 90 ? -2.619 -10.689 1.684 1.00 82.81 90 ALA A CA 1
ATOM 652 C C . ALA A 1 90 ? -2.823 -11.077 3.156 1.00 82.81 90 ALA A C 1
ATOM 654 O O . ALA A 1 90 ? -2.952 -10.197 3.997 1.00 82.81 90 ALA A O 1
ATOM 655 N N . VAL A 1 91 ? -2.797 -12.388 3.430 1.00 86.75 91 VAL A N 1
ATOM 656 C CA . VAL A 1 91 ? -2.756 -12.993 4.781 1.00 86.75 91 VAL A CA 1
ATOM 657 C C . VAL A 1 91 ? -1.315 -13.326 5.188 1.00 86.75 91 VAL A C 1
ATOM 659 O O . VAL A 1 91 ? -1.009 -13.433 6.365 1.00 86.75 91 VAL A O 1
ATOM 662 N N . LYS A 1 92 ? -0.395 -13.418 4.219 1.00 88.88 92 LYS A N 1
ATOM 663 C CA . LYS A 1 92 ? 1.033 -13.660 4.446 1.00 88.88 92 LYS A CA 1
ATOM 664 C C . LYS A 1 92 ? 1.888 -12.749 3.576 1.00 88.88 92 LYS A C 1
ATOM 666 O O . LYS A 1 92 ? 1.614 -12.573 2.384 1.00 88.88 92 LYS A O 1
ATOM 671 N N . CYS A 1 93 ? 2.917 -12.146 4.162 1.00 90.69 93 CYS A N 1
ATOM 672 C CA . CYS A 1 93 ? 3.804 -11.241 3.449 1.00 90.69 93 CYS A CA 1
ATOM 673 C C . CYS A 1 93 ? 4.762 -12.035 2.556 1.00 90.69 93 CYS A C 1
ATOM 675 O O . CYS A 1 93 ? 5.541 -12.852 3.037 1.00 90.69 93 CYS A O 1
ATOM 677 N N . LYS A 1 94 ? 4.769 -11.740 1.253 1.00 90.00 94 LYS A N 1
ATOM 678 C CA . LYS A 1 94 ? 5.694 -12.368 0.292 1.00 90.00 94 LYS A CA 1
ATOM 679 C C . LYS A 1 94 ? 7.166 -11.972 0.474 1.00 90.00 94 LYS A C 1
ATOM 681 O O . LYS A 1 94 ? 8.027 -12.595 -0.132 1.00 90.00 94 LYS A O 1
ATOM 686 N N . HIS A 1 95 ? 7.436 -10.910 1.234 1.00 91.12 95 HIS A N 1
ATOM 687 C CA . HIS A 1 95 ? 8.775 -10.333 1.377 1.00 91.12 95 HIS A CA 1
ATOM 688 C C . HIS A 1 95 ? 9.471 -10.823 2.645 1.00 91.12 95 HIS A C 1
ATOM 690 O O . HIS A 1 95 ? 10.584 -11.325 2.572 1.00 91.12 95 HIS A O 1
ATOM 696 N N 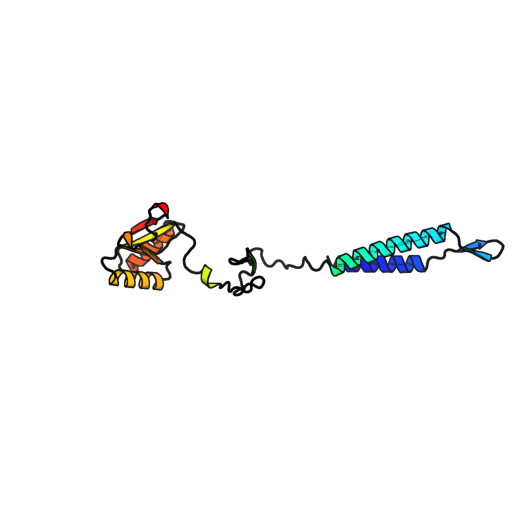. CYS A 1 96 ? 8.802 -10.722 3.798 1.00 89.94 96 CYS A N 1
ATOM 697 C CA . CYS A 1 96 ? 9.351 -11.177 5.079 1.00 89.94 96 CYS A CA 1
ATOM 698 C C . CYS A 1 96 ? 8.819 -12.541 5.538 1.00 89.94 96 CYS A C 1
ATOM 700 O O . CYS A 1 96 ? 9.312 -13.081 6.521 1.00 89.94 96 CYS A O 1
ATOM 702 N N . GLY A 1 97 ? 7.796 -13.089 4.876 1.00 86.38 97 GLY A N 1
ATOM 703 C CA . GLY A 1 97 ? 7.187 -14.367 5.252 1.00 86.38 97 GLY A CA 1
ATOM 704 C C . GLY A 1 97 ? 6.301 -14.323 6.500 1.00 86.38 97 GLY A C 1
ATOM 705 O O . GLY A 1 97 ? 5.742 -15.356 6.850 1.00 86.38 97 GLY A O 1
ATOM 706 N N . GLY A 1 98 ? 6.155 -13.170 7.161 1.00 82.75 98 GLY A N 1
ATOM 707 C CA . GLY A 1 98 ? 5.300 -13.028 8.340 1.00 82.75 98 GLY A CA 1
ATOM 708 C C . GLY A 1 98 ? 3.809 -13.017 8.000 1.00 82.75 98 GLY A C 1
ATOM 709 O O . GLY A 1 98 ? 3.412 -12.517 6.941 1.00 82.75 98 GLY A O 1
ATOM 710 N N . ASP A 1 99 ? 2.991 -13.569 8.894 1.00 87.44 99 ASP A N 1
ATOM 711 C CA . ASP A 1 99 ? 1.535 -13.554 8.768 1.00 87.44 99 ASP A CA 1
ATOM 712 C C . ASP A 1 99 ? 0.992 -12.140 9.043 1.00 87.44 99 ASP A C 1
ATOM 714 O O . ASP A 1 99 ? 1.338 -11.477 10.020 1.00 87.44 99 ASP A O 1
ATOM 718 N N . VAL A 1 100 ? 0.192 -11.648 8.103 1.00 82.75 100 VAL A N 1
ATOM 719 C CA . VAL A 1 100 ? -0.354 -10.288 8.005 1.00 82.75 100 VAL A CA 1
ATOM 720 C C . VAL A 1 100 ? -1.864 -10.394 7.836 1.00 82.75 100 VAL A C 1
ATOM 722 O O . VAL A 1 100 ? -2.424 -9.995 6.819 1.00 82.75 100 VAL A O 1
ATOM 725 N N . ASP A 1 101 ? -2.516 -11.017 8.810 1.00 73.00 101 ASP A N 1
ATOM 726 C CA . ASP A 1 101 ? -3.925 -11.379 8.720 1.00 73.00 101 ASP A CA 1
ATOM 727 C C . ASP A 1 101 ? -4.844 -10.181 8.398 1.00 73.00 101 ASP A C 1
ATOM 729 O O . ASP A 1 101 ? -4.542 -9.012 8.682 1.00 73.00 101 ASP A O 1
ATOM 733 N N . LYS A 1 102 ? -5.987 -10.459 7.759 1.00 56.91 102 LYS A N 1
ATOM 734 C CA . LYS A 1 102 ? -6.996 -9.423 7.451 1.00 56.91 102 LYS A CA 1
ATOM 735 C C . LYS A 1 102 ? -7.812 -9.023 8.672 1.00 56.91 102 LYS A C 1
ATOM 737 O O . LYS A 1 102 ? -8.428 -7.958 8.675 1.00 56.91 102 LYS A O 1
ATOM 742 N N . ASP A 1 103 ? -7.807 -9.865 9.696 1.00 47.31 103 ASP A N 1
ATOM 743 C CA . ASP A 1 103 ? -8.682 -9.701 10.849 1.00 47.31 103 ASP A CA 1
ATOM 744 C C . ASP A 1 103 ? -8.156 -8.689 11.872 1.00 47.31 103 ASP A C 1
ATOM 746 O O . ASP A 1 103 ? -8.913 -8.140 12.664 1.00 47.31 103 ASP A O 1
ATOM 750 N N . THR A 1 104 ? -6.886 -8.286 11.767 1.00 47.31 104 THR A N 1
ATOM 751 C CA . THR A 1 104 ? -6.337 -7.183 12.575 1.00 47.31 104 THR A CA 1
ATOM 752 C C . THR A 1 104 ? -6.923 -5.816 12.189 1.00 47.31 104 THR A C 1
ATOM 754 O O . THR A 1 104 ? -6.599 -4.806 12.801 1.00 47.31 104 THR A O 1
ATOM 757 N N . THR A 1 105 ? -7.769 -5.738 11.153 1.00 44.91 105 THR A N 1
ATOM 758 C CA . THR A 1 105 ? -8.408 -4.481 10.721 1.00 44.91 105 THR A CA 1
ATOM 759 C C . THR A 1 105 ? -9.895 -4.405 11.068 1.00 44.91 105 THR A C 1
ATOM 761 O O . THR A 1 105 ? -10.491 -3.360 10.821 1.00 44.91 105 THR A O 1
ATOM 764 N N . ARG A 1 106 ? -10.528 -5.452 11.626 1.00 48.12 106 ARG A N 1
ATOM 765 C CA . ARG A 1 106 ? -11.987 -5.408 11.806 1.00 48.12 106 ARG A CA 1
ATOM 766 C C . ARG A 1 106 ? -12.500 -4.901 13.134 1.00 48.12 106 ARG A C 1
ATOM 768 O O . ARG A 1 106 ? -13.543 -4.264 13.094 1.00 48.12 106 ARG A O 1
ATOM 775 N N . ILE A 1 107 ? -11.829 -5.067 14.268 1.00 47.81 107 ILE A N 1
ATOM 776 C CA . ILE A 1 107 ? -12.355 -4.519 15.527 1.00 47.81 107 ILE A CA 1
ATOM 777 C C . ILE A 1 107 ? -11.172 -4.158 16.441 1.00 47.81 107 ILE A C 1
ATOM 779 O O . ILE A 1 107 ? -10.382 -5.027 16.784 1.00 47.81 107 ILE A O 1
ATOM 783 N N . THR A 1 108 ? -11.066 -2.881 16.843 1.00 47.38 108 THR A N 1
ATOM 784 C CA . THR A 1 108 ? -10.166 -2.301 17.879 1.00 47.38 108 THR A CA 1
ATOM 785 C C . THR A 1 108 ? -8.644 -2.235 17.636 1.00 47.38 108 THR A C 1
ATOM 787 O O . THR A 1 108 ? -8.016 -3.196 17.224 1.00 47.38 108 THR A O 1
ATOM 790 N N . SER A 1 109 ? -8.034 -1.102 18.035 1.00 48.19 109 SER A N 1
ATOM 791 C CA . SER A 1 109 ? -6.593 -0.892 18.341 1.00 48.19 109 SER A CA 1
ATOM 792 C C . SER A 1 109 ? -5.767 0.022 17.411 1.00 48.19 109 SER A C 1
ATOM 794 O O . SER A 1 109 ? -4.621 -0.266 17.069 1.00 48.19 109 SER A O 1
ATOM 796 N N . ALA A 1 110 ? -6.292 1.200 17.062 1.00 47.56 110 ALA A N 1
ATOM 797 C CA . ALA A 1 110 ? -5.423 2.329 16.680 1.00 47.56 110 ALA A CA 1
ATOM 798 C C . ALA A 1 110 ? -5.884 3.685 17.232 1.00 47.56 110 ALA A C 1
ATOM 800 O O . ALA A 1 110 ? -5.054 4.571 17.443 1.00 47.56 110 ALA A O 1
ATOM 801 N N . LEU A 1 111 ? -7.171 3.848 17.546 1.00 53.59 111 LEU A N 1
ATOM 802 C CA . LEU A 1 111 ? -7.637 5.004 18.305 1.00 53.59 111 LEU A CA 1
ATOM 803 C C . LEU A 1 111 ? -7.220 4.831 19.772 1.00 53.59 111 LEU A C 1
ATOM 805 O O . LEU A 1 111 ? -7.907 4.201 20.568 1.00 53.59 111 LEU A O 1
ATOM 809 N N . ARG A 1 112 ? -6.047 5.379 20.125 1.00 57.84 112 ARG A N 1
ATOM 810 C CA . ARG A 1 112 ? -5.607 5.534 21.529 1.00 57.84 112 ARG A CA 1
ATOM 811 C C . ARG A 1 112 ? -6.449 6.564 22.292 1.00 57.84 112 ARG A C 1
ATOM 813 O O . ARG A 1 112 ? -6.251 6.745 23.489 1.00 57.84 112 ARG A 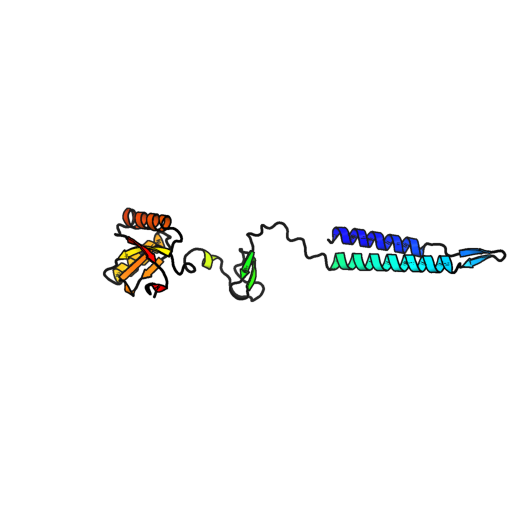O 1
ATOM 820 N N . PHE A 1 113 ? -7.282 7.306 21.573 1.00 73.75 113 PHE A N 1
ATOM 821 C CA . PHE A 1 113 ? -8.171 8.331 22.082 1.00 73.75 113 PHE A CA 1
ATOM 822 C C . PHE A 1 113 ? -9.414 8.411 21.192 1.00 73.75 113 PHE A C 1
ATOM 824 O O . PHE A 1 113 ? -9.332 8.116 20.002 1.00 73.75 113 PHE A O 1
ATOM 831 N N . GLY A 1 114 ? -10.550 8.806 21.754 1.00 86.75 114 GLY A N 1
ATOM 832 C CA . GLY A 1 114 ? -11.811 8.930 21.030 1.00 86.75 114 GLY A CA 1
ATOM 833 C C . GLY A 1 114 ? -13.017 8.970 21.962 1.00 86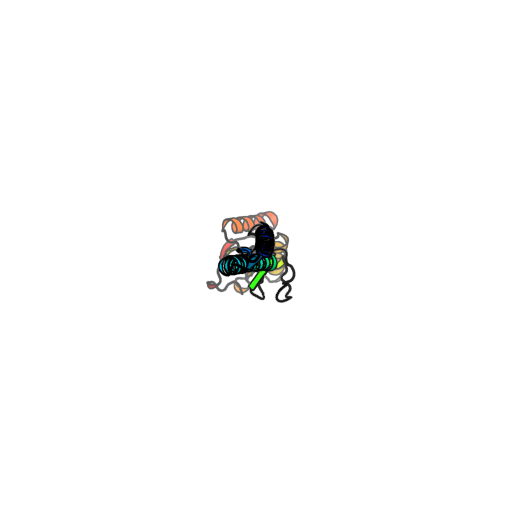.75 114 GLY A C 1
ATOM 834 O O . GLY A 1 114 ? -12.885 8.956 23.187 1.00 86.75 114 GLY A O 1
ATOM 835 N N . TRP A 1 115 ? -14.206 9.038 21.378 1.00 90.88 115 TRP A N 1
ATOM 836 C CA . TRP A 1 115 ? -15.469 9.004 22.103 1.00 90.88 115 TRP A CA 1
ATOM 837 C C . TRP A 1 115 ? -15.836 7.574 22.487 1.00 90.88 115 TRP A C 1
ATOM 839 O O . TRP A 1 115 ? -15.721 6.657 21.679 1.00 90.88 115 TRP A O 1
ATOM 849 N N . VAL A 1 116 ? -16.293 7.380 23.719 1.00 91.69 116 VAL A N 1
ATOM 850 C CA . VAL A 1 116 ? -16.730 6.079 24.231 1.00 91.69 116 VAL A CA 1
ATOM 851 C C . VAL A 1 116 ? -18.091 6.201 24.905 1.00 91.69 116 VAL A C 1
ATOM 853 O O . VAL A 1 116 ? -18.409 7.243 25.484 1.00 91.69 116 VAL A O 1
ATOM 856 N N . ALA A 1 117 ? -18.870 5.123 24.869 1.00 93.62 117 ALA A N 1
ATOM 857 C CA . ALA A 1 117 ? -20.069 4.959 25.684 1.00 93.62 117 ALA A CA 1
ATOM 858 C C . ALA A 1 117 ? -19.732 4.072 26.886 1.00 93.62 117 ALA A C 1
ATOM 860 O O . ALA A 1 117 ? -19.608 2.855 26.749 1.00 93.62 117 ALA A O 1
ATOM 861 N N . ARG A 1 118 ? -19.515 4.687 28.053 1.00 93.06 118 ARG A N 1
ATOM 862 C CA . ARG A 1 118 ? -19.069 3.995 29.270 1.00 93.06 118 ARG A CA 1
ATOM 863 C C . ARG A 1 118 ? -20.245 3.472 30.086 1.00 93.06 118 ARG A C 1
ATOM 865 O O . ARG A 1 118 ? -21.177 4.224 30.352 1.00 93.06 118 ARG A O 1
ATOM 872 N N . VAL A 1 119 ? -20.108 2.248 30.580 1.00 93.88 119 VAL A N 1
ATOM 873 C CA . VAL A 1 119 ? -20.948 1.607 31.596 1.00 93.88 119 VAL A CA 1
ATOM 874 C C . VAL A 1 119 ? -20.151 1.504 32.898 1.00 93.88 119 VAL A C 1
ATOM 876 O O . VAL A 1 119 ? -19.016 1.017 32.916 1.00 93.88 119 VAL A O 1
ATOM 879 N N . ILE A 1 120 ? -20.728 1.972 34.004 1.00 91.31 120 ILE A N 1
ATOM 880 C CA . ILE A 1 120 ? -20.119 1.847 35.337 1.00 91.31 120 ILE A CA 1
ATOM 881 C C . ILE A 1 120 ? -20.397 0.441 35.868 1.00 91.31 120 ILE A C 1
ATOM 883 O O . ILE A 1 120 ? -21.543 -0.000 35.871 1.00 91.31 120 ILE A O 1
ATOM 887 N N . CYS A 1 121 ? -19.357 -0.255 36.323 1.00 89.69 121 CYS A N 1
ATOM 888 C CA . CYS A 1 121 ? -19.465 -1.618 36.842 1.00 89.69 121 CYS A CA 1
ATOM 889 C C . CYS A 1 121 ? -19.123 -1.630 38.336 1.00 89.69 121 CYS A C 1
ATOM 891 O O . CYS A 1 121 ? -18.098 -1.081 38.733 1.00 89.69 121 CYS A O 1
ATOM 893 N N . ALA A 1 122 ? -19.974 -2.250 39.159 1.00 87.12 122 ALA A N 1
ATOM 894 C CA . ALA A 1 122 ? -19.777 -2.310 40.611 1.00 87.12 122 ALA A CA 1
ATOM 895 C C . ALA A 1 122 ? -18.747 -3.370 41.038 1.00 87.12 122 ALA A C 1
ATOM 897 O O . ALA A 1 122 ? -18.055 -3.194 42.038 1.00 87.12 122 ALA A O 1
ATOM 898 N N . ASP A 1 123 ? -18.639 -4.460 40.276 1.00 88.19 123 ASP A N 1
ATOM 899 C CA . ASP A 1 123 ? -17.749 -5.583 40.556 1.00 88.19 123 ASP A CA 1
ATOM 900 C C . ASP A 1 123 ? -17.187 -6.213 39.268 1.00 88.19 123 ASP A C 1
ATOM 902 O O . ASP A 1 123 ? -17.596 -5.898 38.145 1.00 88.19 123 ASP A O 1
ATOM 906 N N . GLU A 1 124 ? -16.226 -7.120 39.448 1.00 86.62 124 GLU A N 1
ATOM 907 C CA . GLU A 1 124 ? -15.535 -7.833 38.370 1.00 86.62 124 GLU A CA 1
ATOM 908 C C . GLU A 1 124 ? -16.467 -8.716 37.527 1.00 86.62 124 GLU A C 1
ATOM 910 O O . GLU A 1 124 ? -16.299 -8.839 36.311 1.00 86.62 124 GLU A O 1
ATOM 915 N N . ALA A 1 125 ? -17.472 -9.322 38.163 1.00 87.88 125 AL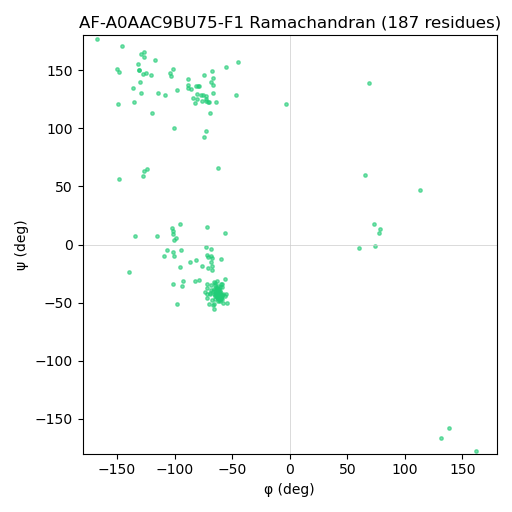A A N 1
ATOM 916 C CA . ALA A 1 125 ? -18.415 -10.205 37.487 1.00 87.88 125 ALA A CA 1
ATOM 917 C C . ALA A 1 125 ? -19.322 -9.411 36.536 1.00 87.88 125 ALA A C 1
ATOM 919 O O . ALA A 1 125 ? -19.561 -9.826 35.402 1.00 87.88 125 ALA A O 1
ATOM 920 N N . THR A 1 126 ? -19.777 -8.240 36.975 1.00 89.69 126 THR A N 1
ATOM 921 C CA . THR A 1 126 ? -20.535 -7.272 36.182 1.00 89.69 126 THR A CA 1
ATOM 922 C C . THR A 1 126 ? -19.680 -6.746 35.039 1.00 89.69 126 THR A C 1
ATOM 924 O O . THR A 1 126 ? -20.148 -6.703 33.906 1.00 89.69 126 THR A O 1
ATOM 927 N N . ARG A 1 127 ? -18.405 -6.436 35.304 1.00 89.56 127 ARG A N 1
ATOM 928 C CA . ARG A 1 127 ? -17.459 -5.977 34.280 1.00 89.56 127 ARG A CA 1
ATOM 929 C C . ARG A 1 127 ? -17.303 -6.993 33.151 1.00 89.56 127 ARG A C 1
ATOM 931 O O . ARG A 1 127 ? -17.474 -6.647 31.987 1.00 89.56 127 ARG A O 1
ATOM 938 N N . SER A 1 128 ? -17.057 -8.254 33.502 1.00 89.62 128 SER A N 1
ATOM 939 C CA . SER A 1 128 ? -16.891 -9.338 32.527 1.00 89.62 128 SER A CA 1
ATOM 940 C C . SER A 1 128 ? -18.151 -9.564 31.682 1.00 89.62 128 SER A C 1
ATOM 942 O O . SER A 1 128 ? -18.050 -9.801 30.481 1.00 89.62 128 SER A O 1
ATOM 944 N N . ARG A 1 129 ? -19.345 -9.453 32.285 1.00 91.94 129 ARG A N 1
ATOM 945 C CA . ARG A 1 129 ? -20.629 -9.557 31.566 1.00 91.94 129 ARG A CA 1
ATOM 946 C C . ARG A 1 129 ? -20.827 -8.407 30.585 1.00 91.94 129 ARG A C 1
ATOM 948 O O . ARG A 1 129 ? -21.055 -8.652 29.411 1.00 91.94 129 ARG A O 1
ATOM 955 N N . VAL A 1 130 ? -20.656 -7.170 31.049 1.00 92.69 130 VAL A N 1
ATOM 956 C CA . VAL A 1 130 ? -20.798 -5.973 30.208 1.00 92.69 130 VAL A CA 1
ATOM 957 C C . VAL A 1 130 ? -19.796 -5.999 29.048 1.00 92.69 130 VAL A C 1
ATOM 959 O O . VAL A 1 130 ? -20.158 -5.679 27.922 1.00 92.69 130 VAL A O 1
ATOM 962 N N . SER A 1 131 ? -18.556 -6.424 29.298 1.00 90.38 131 SER A N 1
ATOM 963 C CA . SER A 1 131 ? -17.526 -6.602 28.266 1.00 90.38 131 SER A CA 1
ATOM 964 C C . SER A 1 131 ? -17.955 -7.611 27.193 1.00 90.38 131 SER A C 1
ATOM 966 O O . SER A 1 131 ? -17.892 -7.312 25.998 1.00 90.38 131 SER A O 1
ATOM 968 N N . ALA A 1 132 ? -18.491 -8.764 27.608 1.00 90.56 132 ALA A N 1
ATOM 969 C CA . ALA A 1 132 ? -19.015 -9.775 26.693 1.00 90.56 132 ALA A CA 1
ATOM 970 C C . ALA A 1 132 ? -20.233 -9.281 25.896 1.00 90.56 132 ALA A C 1
ATOM 972 O O . ALA A 1 132 ? -20.312 -9.536 24.696 1.00 90.56 132 ALA A O 1
ATOM 973 N N . ASP A 1 133 ? -21.146 -8.541 26.525 1.00 90.81 133 ASP A N 1
ATOM 974 C CA . ASP A 1 133 ? -22.353 -8.038 25.866 1.00 90.81 133 ASP A CA 1
ATOM 975 C C . ASP A 1 133 ? -22.036 -6.913 24.867 1.00 90.81 133 ASP A C 1
ATOM 977 O O . ASP A 1 133 ? -22.596 -6.884 23.771 1.00 90.81 133 ASP A O 1
ATOM 981 N N . ILE A 1 134 ? -21.081 -6.028 25.183 1.00 90.50 134 ILE A N 1
ATOM 982 C CA . ILE A 1 134 ? -20.569 -5.010 24.247 1.00 90.50 134 ILE A CA 1
ATOM 983 C C . ILE A 1 134 ? -19.914 -5.686 23.035 1.00 90.50 134 ILE A C 1
ATOM 985 O O . ILE A 1 134 ? -20.205 -5.314 21.894 1.00 90.50 134 ILE A O 1
ATOM 989 N N . ALA A 1 135 ? -19.076 -6.702 23.268 1.00 87.12 135 ALA A N 1
ATOM 990 C CA . ALA A 1 135 ? -18.457 -7.476 22.195 1.00 87.12 135 ALA A CA 1
ATOM 991 C C . ALA A 1 135 ? -19.503 -8.225 21.352 1.00 87.12 135 ALA A C 1
ATOM 993 O O . ALA A 1 135 ? -19.424 -8.229 20.124 1.00 87.12 135 ALA A O 1
ATOM 994 N N . GLY A 1 136 ? -20.510 -8.823 21.996 1.00 83.44 136 GLY A N 1
ATOM 995 C CA . GLY A 1 136 ? -21.613 -9.535 21.347 1.00 83.44 136 GLY A CA 1
ATOM 996 C C . GLY A 1 136 ? -22.513 -8.624 20.511 1.00 83.44 136 GLY A C 1
ATOM 997 O O . GLY A 1 136 ? -22.993 -9.036 19.457 1.00 83.44 136 GLY A O 1
ATOM 998 N N . ALA A 1 137 ? -22.671 -7.363 20.920 1.00 84.81 137 ALA A N 1
ATOM 999 C CA . ALA A 1 137 ? -23.325 -6.315 20.137 1.00 84.81 137 ALA A CA 1
ATOM 1000 C C . ALA A 1 137 ? -22.473 -5.815 18.949 1.00 84.81 137 ALA A C 1
ATOM 1002 O O . ALA A 1 137 ? -22.921 -4.969 18.176 1.00 84.81 137 ALA A O 1
ATOM 1003 N N . GLY A 1 138 ? -21.251 -6.332 18.783 1.00 84.00 138 GLY A N 1
ATOM 1004 C CA . GLY A 1 138 ? -20.344 -5.975 17.694 1.00 84.00 138 GLY A CA 1
ATOM 1005 C C . GLY A 1 138 ? -19.617 -4.648 17.905 1.00 84.00 138 GLY A C 1
ATOM 1006 O O . GLY A 1 138 ? -19.021 -4.126 16.960 1.00 84.00 138 GLY A O 1
ATOM 1007 N N . PHE A 1 139 ? -19.650 -4.090 19.118 1.00 87.25 139 PHE A N 1
ATOM 1008 C CA . PHE A 1 139 ? -18.924 -2.867 19.421 1.00 87.25 139 PHE A CA 1
ATOM 1009 C C . PHE A 1 139 ? -17.488 -3.158 19.883 1.00 87.25 139 PHE A C 1
ATOM 1011 O O . PHE A 1 139 ? -17.243 -4.100 20.638 1.00 87.25 139 PHE A O 1
ATOM 1018 N N . PRO A 1 140 ? -16.529 -2.307 19.483 1.00 86.19 140 PRO A N 1
ATOM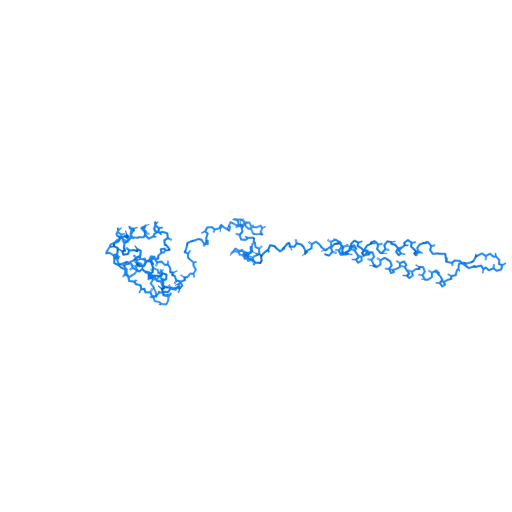 1019 C CA . PRO A 1 140 ? -15.217 -2.199 20.110 1.00 86.19 140 PRO A CA 1
ATOM 1020 C C . PRO A 1 140 ? -15.289 -2.131 21.647 1.00 86.19 140 PRO A C 1
ATOM 1022 O O . PRO A 1 140 ? -16.017 -1.294 22.172 1.00 86.19 140 PRO A O 1
ATOM 1025 N N . VAL A 1 141 ? -14.535 -2.968 22.368 1.00 87.38 141 VAL A N 1
ATOM 1026 C CA . VAL A 1 141 ? -14.499 -2.964 23.844 1.00 87.38 141 VAL A CA 1
ATOM 1027 C C . VAL A 1 141 ? -13.295 -2.173 24.354 1.00 87.38 141 VAL A C 1
ATOM 1029 O O . VAL A 1 141 ? -12.164 -2.389 23.917 1.00 87.38 141 VAL A O 1
ATOM 1032 N N . VAL A 1 142 ? -13.532 -1.293 25.329 1.00 86.62 142 VAL A N 1
ATOM 1033 C CA . VAL A 1 142 ? -12.502 -0.583 26.095 1.00 86.62 142 VAL A CA 1
ATOM 1034 C C . VAL A 1 142 ? -12.641 -0.932 27.571 1.00 86.62 142 VAL A C 1
ATOM 1036 O O . VAL A 1 142 ? -13.608 -0.535 28.225 1.00 86.62 142 VAL A O 1
ATOM 1039 N N . GLU A 1 143 ? -11.651 -1.637 28.108 1.00 85.31 143 GLU A N 1
ATOM 1040 C CA . GLU A 1 143 ? -11.558 -1.923 29.540 1.00 85.31 143 GLU A CA 1
ATOM 1041 C C . GLU A 1 143 ? -11.050 -0.689 30.297 1.00 85.31 143 GLU A C 1
ATOM 1043 O O . GLU A 1 143 ? -10.039 -0.092 29.926 1.00 85.31 143 GLU A O 1
ATOM 1048 N N . MET A 1 144 ? -11.758 -0.285 31.358 1.00 78.75 144 MET A N 1
ATOM 1049 C CA . MET A 1 144 ? -11.436 0.912 32.144 1.00 78.75 144 MET A CA 1
ATOM 1050 C C . MET A 1 144 ? -11.241 0.558 33.623 1.00 78.75 144 MET A C 1
ATOM 1052 O O . MET A 1 144 ? -12.010 0.971 34.499 1.00 78.75 144 MET A O 1
ATOM 1056 N N . HIS A 1 145 ? -10.202 -0.231 33.907 1.00 75.31 145 HIS A N 1
ATOM 1057 C CA . HIS A 1 145 ? -9.956 -0.829 35.222 1.00 75.31 145 HIS A CA 1
ATOM 1058 C C . HIS A 1 145 ? -9.863 0.199 36.361 1.00 75.31 145 HIS A C 1
ATOM 1060 O O . HIS A 1 145 ? -10.491 0.007 37.401 1.00 75.31 145 HIS A O 1
ATOM 1066 N N . LYS A 1 146 ? -9.147 1.315 36.168 1.00 71.94 146 LYS A N 1
ATOM 1067 C CA . LYS A 1 146 ? -8.931 2.330 37.222 1.00 71.94 146 LYS A CA 1
ATOM 1068 C C . LYS A 1 146 ? -10.183 3.097 37.622 1.00 71.94 146 LYS A C 1
ATOM 1070 O O . LYS A 1 146 ? -10.334 3.464 38.782 1.00 71.94 146 LYS A O 1
ATOM 1075 N N . VAL A 1 147 ? -11.069 3.350 36.663 1.00 72.00 147 V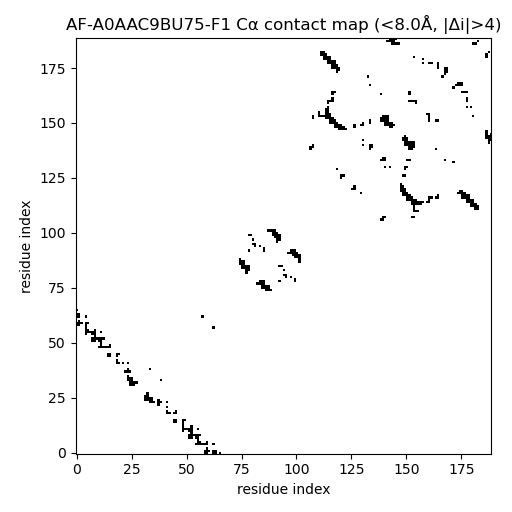AL A N 1
ATOM 1076 C CA . VAL A 1 147 ? -12.301 4.118 36.885 1.00 72.00 147 VAL A CA 1
ATOM 1077 C C . VAL A 1 147 ? -13.518 3.217 37.088 1.00 72.00 147 VAL A C 1
ATOM 1079 O O . VAL A 1 147 ? -14.628 3.726 37.183 1.00 72.00 147 VAL A O 1
ATOM 1082 N N . GLY A 1 148 ? -13.352 1.893 37.157 1.00 75.38 148 GLY A N 1
ATOM 1083 C CA . GLY A 1 148 ? -14.441 0.957 37.455 1.00 75.38 148 GLY A CA 1
ATOM 1084 C C . GLY A 1 148 ? -15.531 0.925 36.379 1.00 75.38 148 GLY A C 1
ATOM 1085 O O . GLY A 1 148 ? -16.690 1.251 36.641 1.00 75.38 148 GLY A O 1
ATOM 1086 N N . GLY A 1 149 ? -15.177 0.583 35.138 1.00 85.94 149 GLY A N 1
ATOM 1087 C CA . GLY A 1 149 ? -16.167 0.406 34.075 1.00 85.94 149 GLY A CA 1
ATOM 1088 C C . GLY A 1 149 ? -15.630 -0.260 32.813 1.00 85.94 149 GLY A C 1
ATOM 1089 O O . GLY A 1 149 ? -14.436 -0.530 32.699 1.00 85.94 149 GLY A O 1
ATOM 1090 N N . VAL A 1 150 ? -16.537 -0.481 31.866 1.00 90.44 150 VAL A N 1
ATOM 1091 C CA . VAL A 1 150 ? -16.248 -0.932 30.496 1.00 90.44 150 VAL A CA 1
ATOM 1092 C C . VAL A 1 150 ? -16.928 0.036 29.547 1.00 90.44 150 VAL A C 1
ATOM 1094 O O . VAL A 1 150 ? -17.983 0.581 29.877 1.00 90.44 150 VAL A O 1
ATOM 1097 N N . ALA A 1 151 ? -16.348 0.287 28.383 1.00 90.44 151 ALA A N 1
ATOM 1098 C CA . ALA A 1 151 ? -16.957 1.163 27.400 1.00 90.44 151 ALA A CA 1
ATOM 1099 C C . ALA A 1 151 ? -16.989 0.553 25.999 1.00 90.44 151 ALA A C 1
ATOM 1101 O O . ALA A 1 151 ? -16.104 -0.211 25.624 1.00 90.44 151 ALA A O 1
ATOM 1102 N N . ALA A 1 152 ? -17.998 0.942 25.221 1.00 90.69 152 ALA A N 1
ATOM 1103 C CA . ALA A 1 152 ? -18.034 0.714 23.783 1.00 90.69 152 ALA A CA 1
ATOM 1104 C C . ALA A 1 152 ? -17.261 1.837 23.065 1.00 90.69 152 ALA A C 1
ATOM 1106 O O . ALA A 1 152 ? -17.546 3.017 23.294 1.00 90.69 152 ALA A O 1
ATOM 1107 N N . GLY A 1 153 ? -16.291 1.490 22.216 1.00 86.56 153 GLY A N 1
ATOM 1108 C CA . GLY A 1 153 ? -15.435 2.421 21.470 1.00 86.56 153 GLY A CA 1
ATOM 1109 C C . GLY A 1 153 ? -13.955 1.994 21.427 1.00 86.56 153 GLY A C 1
ATOM 1110 O O . GLY A 1 153 ? -13.618 0.830 21.602 1.00 86.56 153 GLY A O 1
ATOM 1111 N N . ALA A 1 154 ? -12.995 2.886 21.193 1.00 86.06 154 ALA A N 1
ATOM 1112 C CA . ALA A 1 154 ? -13.124 4.321 20.955 1.00 86.06 154 ALA A CA 1
ATOM 1113 C C . ALA A 1 154 ? -13.565 4.645 19.518 1.00 86.06 154 ALA A C 1
ATOM 1115 O O . ALA A 1 154 ? -13.045 4.078 18.557 1.00 86.06 154 ALA A O 1
ATOM 1116 N N . PHE A 1 155 ? -14.503 5.583 19.388 1.00 87.25 155 PHE A N 1
ATOM 1117 C CA . PHE A 1 155 ? -15.008 6.108 18.123 1.00 87.25 155 PHE A CA 1
ATOM 1118 C C . PHE A 1 155 ? -14.381 7.468 17.798 1.00 87.25 155 PHE A C 1
ATOM 1120 O O . PHE A 1 155 ? -14.038 8.239 18.696 1.00 87.25 155 PHE A O 1
ATOM 1127 N N . GLU A 1 156 ? -14.262 7.791 16.513 1.00 83.38 156 GLU A N 1
ATOM 1128 C CA . GLU A 1 156 ? -13.756 9.095 16.070 1.00 83.38 156 GLU A CA 1
ATOM 1129 C C . GLU A 1 156 ? -14.776 10.211 16.338 1.00 83.38 156 GLU A C 1
ATOM 1131 O O . GLU A 1 156 ? -14.427 11.267 16.870 1.00 83.38 156 GLU A O 1
ATOM 1136 N N . ASN A 1 157 ? -16.058 9.949 16.060 1.00 86.94 157 ASN A N 1
ATOM 1137 C CA . ASN A 1 157 ? -17.129 10.931 16.194 1.00 86.94 157 ASN A CA 1
ATOM 1138 C C . ASN A 1 157 ? -17.970 10.701 17.451 1.00 86.94 157 ASN A C 1
ATOM 1140 O O . ASN A 1 157 ? -18.279 9.571 17.835 1.00 86.94 157 ASN A O 1
ATOM 1144 N N . LYS A 1 158 ? -18.437 11.801 18.052 1.00 90.38 158 LYS A N 1
ATOM 1145 C CA . LYS A 1 158 ? -19.356 11.759 19.197 1.00 90.38 158 LYS A CA 1
ATOM 1146 C C . LYS A 1 158 ? -20.677 11.059 18.862 1.00 90.38 158 LYS A C 1
ATOM 1148 O O . LYS A 1 158 ? -21.204 10.335 19.700 1.00 90.38 158 LYS A O 1
ATOM 1153 N N . SER A 1 159 ? -21.186 11.244 17.642 1.00 90.50 159 SER A N 1
ATOM 1154 C CA . SER A 1 159 ? -22.437 10.635 17.166 1.00 90.50 159 SER A CA 1
ATOM 1155 C C . SER A 1 159 ? -22.416 9.108 17.216 1.00 90.50 159 SER A C 1
ATOM 1157 O O . SER A 1 159 ? -23.440 8.481 17.489 1.00 90.50 159 SER A O 1
ATOM 1159 N N . ASP A 1 160 ? -21.251 8.508 16.982 1.00 89.19 160 ASP A N 1
ATOM 1160 C CA . ASP A 1 160 ? -21.079 7.055 16.967 1.00 89.19 160 ASP A CA 1
ATOM 1161 C C . ASP A 1 160 ? -21.122 6.514 18.400 1.00 89.19 160 ASP A C 1
ATOM 1163 O O . ASP A 1 160 ? -21.815 5.537 18.682 1.00 89.19 160 ASP A O 1
ATOM 1167 N N . ALA A 1 161 ? -20.489 7.226 19.339 1.00 92.06 161 ALA A N 1
ATOM 1168 C CA . ALA A 1 161 ? -20.593 6.929 20.764 1.00 92.06 161 ALA A CA 1
ATOM 1169 C C . ALA A 1 161 ? -22.013 7.147 21.309 1.00 92.06 161 ALA A C 1
ATOM 1171 O O . ALA A 1 161 ? -22.481 6.350 22.112 1.00 92.06 161 ALA A O 1
ATOM 1172 N N . GLU A 1 162 ? -22.730 8.183 20.864 1.00 93.44 162 GLU A N 1
ATOM 1173 C CA . GLU A 1 162 ? -24.142 8.402 21.218 1.00 93.44 162 GLU A CA 1
ATOM 1174 C C . GLU A 1 162 ? -25.050 7.294 20.662 1.00 93.44 162 GLU A C 1
ATOM 1176 O O . GLU A 1 162 ? -26.010 6.886 21.316 1.00 93.44 162 GLU A O 1
ATOM 1181 N N . SER A 1 163 ? -24.738 6.769 19.477 1.00 92.19 163 SER A N 1
ATOM 1182 C CA . SER A 1 163 ? -25.458 5.636 18.887 1.00 92.19 163 SER A CA 1
ATOM 1183 C C . SER A 1 163 ? -25.189 4.340 19.653 1.00 92.19 163 SER A C 1
ATOM 1185 O O . SER A 1 163 ? -26.130 3.607 19.960 1.00 92.19 163 SER A O 1
ATOM 1187 N N . ALA A 1 164 ? -23.933 4.092 20.037 1.00 91.94 164 ALA A N 1
ATOM 1188 C CA . ALA A 1 164 ? -23.567 2.973 20.900 1.00 91.94 164 ALA A CA 1
ATOM 1189 C C . ALA A 1 164 ? -24.236 3.085 22.280 1.00 91.94 164 ALA A C 1
ATOM 1191 O O . ALA A 1 164 ? -24.851 2.129 22.733 1.00 91.94 164 ALA A O 1
ATOM 1192 N N . ALA A 1 165 ? -24.217 4.264 22.908 1.00 93.56 165 ALA A N 1
ATOM 1193 C CA . ALA A 1 165 ? -24.904 4.535 24.173 1.00 93.56 165 ALA A CA 1
ATOM 1194 C C . ALA A 1 165 ? -26.400 4.193 24.103 1.00 93.56 165 ALA A C 1
ATOM 1196 O O . ALA A 1 165 ? -26.891 3.405 24.908 1.00 93.56 165 ALA A O 1
ATOM 1197 N N . LYS A 1 166 ? -27.103 4.679 23.071 1.00 93.56 166 LYS A N 1
ATOM 1198 C CA . LYS A 1 166 ? -28.520 4.348 22.841 1.00 93.56 166 LYS A CA 1
ATOM 1199 C C . LYS A 1 166 ? -28.754 2.852 22.665 1.00 93.56 166 LYS A C 1
ATOM 1201 O O . LYS A 1 166 ? -29.793 2.354 23.086 1.00 93.56 166 LYS A O 1
ATOM 1206 N N . HIS A 1 167 ? -27.836 2.138 22.020 1.00 92.31 167 HIS A N 1
ATOM 1207 C CA . HIS A 1 167 ? -27.943 0.690 21.870 1.00 92.31 167 HIS A CA 1
ATOM 1208 C C . HIS A 1 167 ? -27.784 -0.022 23.218 1.00 92.31 167 HIS A C 1
ATOM 1210 O O . HIS A 1 167 ? -28.598 -0.876 23.561 1.00 92.31 167 HIS A O 1
ATOM 1216 N N . LEU A 1 168 ? -26.765 0.340 23.997 1.00 92.81 168 LEU A N 1
ATOM 1217 C CA . LEU A 1 168 ? -26.518 -0.237 25.319 1.00 92.81 168 LEU A CA 1
ATOM 1218 C C . LEU A 1 168 ? -27.676 0.054 26.294 1.00 92.81 168 LEU A C 1
ATOM 1220 O O . LEU A 1 168 ? -28.079 -0.835 27.039 1.00 92.81 168 LEU A O 1
ATOM 1224 N N . GLU A 1 169 ? -28.262 1.251 26.243 1.00 94.00 169 GLU A N 1
ATOM 1225 C CA . GLU A 1 169 ? -29.417 1.632 27.066 1.00 94.00 169 GLU A CA 1
ATOM 1226 C C . GLU A 1 169 ? -30.694 0.901 26.647 1.00 94.00 169 GLU A C 1
ATOM 1228 O O . GLU A 1 169 ? -31.354 0.283 27.480 1.00 94.00 169 GLU A O 1
ATOM 1233 N N . ASN A 1 170 ? -31.040 0.935 25.357 1.00 92.00 170 ASN A N 1
ATOM 1234 C CA . ASN A 1 170 ? -32.337 0.439 24.892 1.00 92.00 170 ASN A CA 1
ATOM 1235 C C . ASN A 1 170 ? -32.381 -1.080 24.697 1.00 92.00 170 ASN A C 1
ATOM 1237 O O . ASN A 1 170 ? -33.452 -1.666 24.829 1.00 92.00 170 ASN A O 1
ATOM 1241 N N . GLN A 1 171 ? -31.260 -1.714 24.335 1.00 87.38 171 GLN A N 1
ATOM 1242 C CA . GLN A 1 171 ? -31.226 -3.155 24.059 1.00 87.38 171 GLN A CA 1
ATOM 1243 C C . GLN A 1 171 ? -30.660 -3.980 25.211 1.00 87.38 171 GLN A C 1
ATOM 1245 O O . GLN A 1 171 ? -31.112 -5.103 25.414 1.00 87.38 171 GLN A O 1
ATOM 1250 N N . LEU A 1 172 ? -29.692 -3.442 25.958 1.00 87.50 172 LEU A N 1
ATOM 1251 C CA . LEU A 1 172 ? -29.025 -4.169 27.046 1.00 87.50 172 LEU A CA 1
ATOM 1252 C C . LEU A 1 172 ? -29.401 -3.645 28.441 1.00 87.50 172 LEU A C 1
ATOM 1254 O O . LEU A 1 172 ? -29.088 -4.290 29.438 1.00 87.50 172 LEU A O 1
ATOM 1258 N N . GLY A 1 173 ? -30.098 -2.507 28.533 1.00 91.06 173 GLY A N 1
ATOM 1259 C CA . GLY A 1 173 ? -30.579 -1.951 29.799 1.00 91.06 173 GLY A CA 1
ATOM 1260 C C . GLY A 1 173 ? -29.488 -1.331 30.676 1.00 91.06 173 GLY A C 1
ATOM 1261 O O . GLY A 1 173 ? -29.702 -1.153 31.876 1.00 91.06 173 GLY A O 1
ATOM 1262 N N . TYR A 1 174 ? -28.317 -1.010 30.118 1.00 93.12 174 TYR A N 1
ATOM 1263 C CA . TYR A 1 174 ? -27.223 -0.400 30.873 1.00 93.12 174 TYR A CA 1
ATOM 1264 C C . TYR A 1 174 ? -27.324 1.119 30.892 1.00 93.12 174 TYR A C 1
ATOM 1266 O O . TYR A 1 174 ? -27.488 1.742 29.851 1.00 93.12 174 TYR A O 1
ATOM 1274 N N . ALA A 1 175 ? -27.135 1.728 32.063 1.00 92.31 175 ALA A N 1
ATOM 1275 C CA . ALA A 1 175 ? -26.948 3.171 32.152 1.00 92.31 175 ALA A CA 1
ATOM 1276 C C . ALA A 1 175 ? -25.584 3.546 31.560 1.00 92.31 175 ALA A C 1
ATOM 1278 O O . ALA A 1 175 ? -24.549 3.051 32.024 1.00 92.31 175 ALA A O 1
ATOM 1279 N N . THR A 1 176 ? -25.578 4.422 30.552 1.00 93.12 176 THR A N 1
ATOM 1280 C CA . THR A 1 176 ? -24.344 4.804 29.867 1.00 93.12 176 THR A CA 1
ATOM 1281 C C . THR A 1 176 ? -24.006 6.280 30.008 1.00 93.12 176 THR A C 1
ATOM 1283 O O . THR A 1 176 ? -24.831 7.129 30.333 1.00 93.12 176 THR A O 1
ATOM 1286 N N . THR A 1 177 ? -22.735 6.612 29.809 1.00 93.75 177 THR A N 1
ATOM 1287 C CA . THR A 1 177 ? -22.277 8.000 29.724 1.00 93.75 177 THR A CA 1
ATOM 1288 C C . THR A 1 177 ? -21.315 8.143 28.560 1.00 93.75 177 THR A C 1
ATOM 1290 O O . THR A 1 177 ? -20.282 7.469 28.508 1.00 93.75 177 THR A O 1
ATOM 1293 N N . VAL A 1 178 ? -21.644 9.044 27.636 1.00 93.00 178 VAL A N 1
ATOM 1294 C CA . VAL A 1 178 ? -20.788 9.376 26.495 1.00 93.00 178 VAL A CA 1
ATOM 1295 C C . VAL A 1 178 ? -19.701 10.347 26.937 1.00 93.00 178 VAL A C 1
ATOM 1297 O O . VAL A 1 178 ? -19.991 11.411 27.483 1.00 93.00 178 VAL A O 1
ATOM 1300 N N . MET A 1 179 ? -18.443 10.001 26.686 1.00 90.19 179 MET A N 1
ATOM 1301 C CA . MET A 1 179 ? -17.300 10.839 27.047 1.00 90.19 179 MET A CA 1
ATOM 1302 C C . MET A 1 179 ? -16.149 10.668 26.064 1.00 90.19 179 MET A C 1
ATOM 1304 O O . MET A 1 179 ? -15.954 9.590 25.507 1.00 90.19 179 MET A O 1
ATOM 1308 N N . PHE A 1 180 ? -15.377 11.732 25.864 1.00 87.44 180 PHE A N 1
ATOM 1309 C CA . PHE A 1 180 ? -14.117 11.653 25.138 1.00 87.44 180 PHE A CA 1
ATOM 1310 C C . PHE A 1 180 ? -13.023 11.149 26.075 1.00 87.44 180 PHE A C 1
ATOM 1312 O O . PHE A 1 180 ? -12.938 11.573 27.230 1.00 87.44 180 PHE A O 1
ATOM 1319 N N . ARG A 1 181 ? -12.188 10.237 25.592 1.00 80.06 181 ARG A N 1
ATOM 1320 C CA . ARG A 1 181 ? -11.119 9.617 26.369 1.00 80.06 181 ARG A CA 1
ATOM 1321 C C . ARG A 1 181 ? -9.816 9.719 25.615 1.00 80.06 181 ARG A C 1
ATOM 1323 O O . ARG A 1 181 ? -9.757 9.305 24.464 1.00 80.06 181 ARG A O 1
ATOM 1330 N N . ASP A 1 182 ? -8.764 10.189 26.273 1.00 74.62 182 ASP A N 1
ATOM 1331 C CA . ASP A 1 182 ? -7.421 10.267 25.705 1.00 74.62 182 ASP A CA 1
ATOM 1332 C C . ASP A 1 182 ? -6.355 9.594 26.581 1.00 74.62 182 ASP A C 1
ATOM 1334 O O . ASP A 1 182 ? -6.577 9.266 27.746 1.00 74.62 182 ASP A O 1
ATOM 1338 N N . LYS A 1 183 ? -5.175 9.359 26.005 1.00 60.53 183 LYS A N 1
ATOM 1339 C CA . LYS A 1 183 ? -4.067 8.702 26.709 1.00 60.53 183 LYS A CA 1
ATOM 1340 C C . LYS A 1 183 ? -3.496 9.556 27.853 1.00 60.53 183 LYS A C 1
ATOM 1342 O O . LYS A 1 183 ? -2.861 9.004 28.747 1.00 60.53 183 LYS A O 1
ATOM 1347 N N . ILE A 1 184 ? -3.707 10.875 27.815 1.00 49.41 184 ILE A N 1
ATOM 1348 C CA . ILE A 1 184 ? -3.204 11.838 28.806 1.00 49.41 184 ILE A CA 1
ATOM 1349 C C . ILE A 1 184 ? -3.978 11.694 30.121 1.00 49.41 184 ILE A C 1
ATOM 1351 O O . ILE A 1 184 ? -3.378 11.780 31.189 1.00 49.41 184 ILE A O 1
ATOM 1355 N N . SER A 1 185 ? -5.271 11.363 30.055 1.00 51.53 185 SER A N 1
ATOM 1356 C CA . SER A 1 185 ? -6.099 11.095 31.237 1.00 51.53 185 SER A CA 1
ATOM 1357 C C . SER A 1 185 ? -5.727 9.821 32.016 1.00 51.53 185 SER A C 1
ATOM 1359 O O . SER A 1 185 ? -6.179 9.657 33.141 1.00 51.53 185 SER A O 1
ATOM 1361 N N . GLY A 1 186 ? -4.873 8.939 31.471 1.00 49.31 186 GLY A N 1
ATOM 1362 C CA . GLY A 1 186 ? -4.326 7.784 32.201 1.00 49.31 186 GLY A CA 1
ATOM 1363 C C . GLY A 1 186 ? -5.267 6.581 32.375 1.00 49.31 186 GLY A C 1
ATOM 1364 O O . GLY A 1 186 ? -4.908 5.644 33.094 1.00 49.31 186 GLY A O 1
ATOM 1365 N N . ASP A 1 187 ? -6.414 6.574 31.691 1.00 51.84 187 ASP A N 1
ATOM 1366 C CA . ASP A 1 187 ? -7.541 5.658 31.954 1.00 51.84 187 ASP A CA 1
ATOM 1367 C C . ASP A 1 187 ? -7.660 4.455 30.995 1.00 51.84 187 ASP A C 1
ATOM 1369 O O . ASP A 1 187 ? -8.648 3.727 31.039 1.00 51.84 187 ASP A O 1
ATOM 1373 N N . TYR A 1 188 ? -6.654 4.234 30.141 1.00 49.53 188 TYR A N 1
ATOM 1374 C CA . TYR A 1 188 ? -6.592 3.109 29.189 1.00 49.53 188 TYR A CA 1
ATOM 1375 C C . TYR A 1 188 ? -5.685 1.949 29.645 1.00 49.53 188 TYR A C 1
ATOM 1377 O O . TYR A 1 188 ? -5.326 1.103 28.824 1.00 49.53 188 TYR A O 1
ATOM 1385 N N . THR A 1 189 ? -5.246 1.939 30.908 1.00 43.69 189 THR A N 1
ATOM 1386 C CA . THR A 1 189 ? -4.460 0.838 31.492 1.00 43.69 189 THR A CA 1
ATOM 1387 C C . THR A 1 189 ? -5.150 0.197 32.676 1.00 43.69 189 THR A C 1
ATOM 1389 O O . THR A 1 189 ? -5.753 0.938 33.488 1.00 43.69 189 THR A O 1
#

Foldseek 3Di:
DQVVLVVLLVVLVVLLVVLVPQDQWDADPVGIDGHPVNVVVSVVSNVVSVVSNVVSVCCNVVVPPPPPPPPDPPQWDQQPPPRDIDGLPAQADPPPRDGRHNVVPQADDDCLKAKKKKFAAPDPVSQVVVQVVLVVVVFHWQDQPVRRIIIGDRDHDQVVNVVSNCCCCVPVVTHIDIDIDHVVVVRRD

Organism: NCBI:txid198620

Secondary structure (DSSP, 8-state):
-HHHHHHHHHHHHHHHHHHHH---EEEETTEEEE-HHHHHHHHHHHHHHHHHHHHHHHHHHHGGG-------TTSEEE-TTT--EEETT-SB-TTT--B--SGGGTSS-S-SSEEEEEEE-SSHHHHHHHHHHHHHTTPPEEEETTTTEEEEEEESSHHHHHHHHHHHHHHH---EEEEEE-TTTT---